Protein AF-A0A643BSF8-F1 (afdb_monomer)

pLDDT: mean 87.66, std 16.84, range [28.22, 98.38]

Sequence (199 aa):
LSSYLSGATPNDGLPQIRWHQTADFGYVPNLRMPNTFMAVAMDLCDRNSPFGSTHPRDKQTVAYRLHLGARAVAYGAKLTFQGPLPQKIELLGDMGLLNLTYSQPIQVQRHNKIFEISCCSDHQCKWLPAPMDTFSAQTLALNVKSCRDSLAAVRYAWTAWPCEYKQCPLYHPTSALPAPPFTAFITNQIPGYRSKVAK

Nearest PDB structures (foldseek):
  8f9o-assembly1_A  TM=9.677E-01  e=5.272E-31  Canis lupus familiaris
  8f9p-assembly1_A  TM=9.695E-01  e=1.208E-30  Canis lupus familiaris
  8f9q-assembly2_B  TM=9.663E-01  e=1.290E-29  Cavia porcellus
  8f9r-assembly2_B  TM=9.697E-01  e=2.491E-28  Oryctolagus cuniculus
  7kmm-assembly2_B  TM=8.256E-01  e=3.796E-09  Xanthomonas citri pv. citri str. 306

Structure (mmCIF, N/CA/C/O backbone):
data_AF-A0A643BSF8-F1
#
_entry.id   AF-A0A643BSF8-F1
#
loop_
_atom_site.group_PDB
_atom_site.id
_atom_site.type_symbol
_atom_site.label_atom_id
_atom_site.label_alt_id
_atom_site.label_comp_id
_atom_site.label_asym_id
_atom_site.label_entity_id
_atom_site.label_seq_id
_atom_site.pdbx_PDB_ins_code
_atom_site.Cartn_x
_atom_site.Cartn_y
_atom_site.Cartn_z
_atom_site.occupancy
_atom_site.B_iso_or_equiv
_atom_site.auth_seq_id
_atom_site.auth_comp_id
_atom_site.auth_asym_id
_atom_site.auth_atom_id
_atom_site.pdbx_PDB_model_num
ATOM 1 N N . LEU A 1 1 ? 1.371 7.280 -9.023 1.00 55.00 1 LEU A N 1
ATOM 2 C CA . LEU A 1 1 ? 1.608 8.736 -9.161 1.00 55.00 1 LEU A CA 1
ATOM 3 C C . LEU A 1 1 ? 1.774 9.355 -7.779 1.00 55.00 1 LEU A C 1
ATOM 5 O O . LEU A 1 1 ? 0.992 9.026 -6.889 1.00 55.00 1 LEU A O 1
ATOM 9 N N . SER A 1 2 ? 2.792 10.192 -7.602 1.00 55.94 2 SER A N 1
ATOM 10 C CA . SER A 1 2 ? 3.011 11.054 -6.435 1.00 55.94 2 SER A CA 1
ATOM 11 C C . SER A 1 2 ? 3.617 12.360 -6.945 1.00 55.94 2 SER A C 1
ATOM 13 O O . SER A 1 2 ? 4.410 12.321 -7.887 1.00 55.94 2 SER A O 1
ATOM 15 N N . SER A 1 3 ? 3.207 13.497 -6.394 1.00 57.34 3 SER A N 1
ATOM 16 C CA . SER A 1 3 ? 3.794 14.796 -6.723 1.00 57.34 3 SER A CA 1
ATOM 17 C C . SER A 1 3 ? 3.919 15.646 -5.472 1.00 57.34 3 SER A C 1
ATOM 19 O O . SER A 1 3 ? 3.126 15.526 -4.535 1.00 57.34 3 SER A O 1
ATOM 21 N N . TYR A 1 4 ? 4.946 16.490 -5.458 1.00 60.31 4 TYR A N 1
ATOM 22 C CA . TYR A 1 4 ? 5.135 17.472 -4.408 1.00 60.31 4 TYR A CA 1
ATOM 23 C C . TYR A 1 4 ? 4.949 18.866 -4.987 1.00 60.31 4 TYR A C 1
ATOM 25 O O . TYR A 1 4 ? 5.708 19.286 -5.861 1.00 60.31 4 TYR A O 1
ATOM 33 N N . LEU A 1 5 ? 3.954 19.584 -4.478 1.00 59.59 5 LEU A N 1
ATOM 34 C CA . LEU A 1 5 ? 3.752 20.999 -4.752 1.00 59.59 5 LEU A CA 1
ATOM 35 C C . LEU A 1 5 ? 3.962 21.750 -3.436 1.00 59.59 5 LEU A C 1
ATOM 37 O O . LEU A 1 5 ? 3.169 21.616 -2.504 1.00 59.59 5 LEU A O 1
ATOM 41 N N . SER A 1 6 ? 5.056 22.505 -3.338 1.00 51.66 6 SER A N 1
ATOM 42 C CA . SER A 1 6 ? 5.287 23.379 -2.186 1.00 51.66 6 SER A CA 1
ATOM 43 C C . SER A 1 6 ? 4.217 24.474 -2.153 1.00 51.66 6 SER A C 1
ATOM 45 O O . SER A 1 6 ? 3.987 25.131 -3.164 1.00 51.66 6 SER A O 1
ATOM 47 N N . GLY A 1 7 ? 3.541 24.647 -1.014 1.00 51.78 7 GLY A N 1
ATOM 48 C CA . GLY A 1 7 ? 2.518 25.684 -0.832 1.00 51.78 7 GLY A CA 1
ATOM 49 C C . GLY A 1 7 ? 1.144 25.389 -1.452 1.00 51.78 7 GLY A C 1
ATOM 50 O O . GLY A 1 7 ? 0.264 26.239 -1.363 1.00 51.78 7 GLY A O 1
ATOM 51 N N . ALA A 1 8 ? 0.923 24.210 -2.048 1.00 54.06 8 ALA A N 1
ATOM 52 C CA . ALA A 1 8 ? -0.408 23.820 -2.514 1.00 54.06 8 ALA A CA 1
ATOM 53 C C . ALA A 1 8 ? -1.302 23.381 -1.344 1.00 54.06 8 ALA A C 1
ATOM 55 O O . ALA A 1 8 ? -0.849 22.696 -0.422 1.00 54.06 8 ALA A O 1
ATOM 56 N N . THR A 1 9 ? -2.585 23.741 -1.398 1.00 52.88 9 THR A N 1
ATOM 57 C CA . THR A 1 9 ? -3.590 23.193 -0.484 1.00 52.88 9 THR A CA 1
ATOM 58 C C . THR A 1 9 ? -3.638 21.668 -0.636 1.00 52.88 9 THR A C 1
ATOM 60 O O . THR A 1 9 ? -3.560 21.165 -1.762 1.00 52.88 9 THR A O 1
ATOM 63 N N . PRO A 1 10 ? -3.750 20.901 0.465 1.00 56.19 10 PRO A N 1
ATOM 64 C CA . PRO A 1 10 ? -3.976 19.466 0.378 1.00 56.19 10 PRO A CA 1
ATOM 65 C C . PRO A 1 10 ? -5.272 19.230 -0.402 1.00 56.19 10 PRO A C 1
ATOM 67 O O . PRO A 1 10 ? -6.355 19.558 0.074 1.00 56.19 10 PRO A O 1
ATOM 70 N N . ASN A 1 11 ? -5.158 18.721 -1.625 1.00 64.75 11 ASN A N 1
ATOM 71 C CA . ASN A 1 11 ? -6.294 18.269 -2.411 1.00 64.75 11 ASN A CA 1
ATOM 72 C C . ASN A 1 11 ? -6.115 16.776 -2.686 1.00 64.75 11 ASN A C 1
ATOM 74 O O . ASN A 1 11 ? -5.036 16.325 -3.084 1.00 64.75 11 ASN A O 1
ATOM 78 N N . ASP A 1 12 ? -7.194 16.025 -2.509 1.00 71.62 12 ASP A N 1
ATOM 79 C CA . ASP A 1 12 ? -7.243 14.579 -2.685 1.00 71.62 12 ASP A CA 1
ATOM 80 C C . ASP A 1 12 ? -7.196 14.155 -4.172 1.00 71.62 12 ASP A C 1
ATOM 82 O O . ASP A 1 12 ? -7.286 12.970 -4.473 1.00 71.62 12 ASP A O 1
ATOM 86 N N . GLY A 1 13 ? -6.980 15.070 -5.125 1.00 83.50 13 GLY A N 1
ATOM 87 C CA . GLY A 1 13 ? -6.976 14.755 -6.561 1.00 83.50 13 GLY A CA 1
ATOM 88 C C . GLY A 1 13 ? -5.998 13.644 -6.978 1.00 83.50 13 GLY A C 1
ATOM 89 O O . GLY A 1 13 ? -6.381 12.690 -7.650 1.00 83.50 13 GLY A O 1
ATOM 90 N N . LEU A 1 14 ? -4.729 13.705 -6.559 1.00 85.44 14 LEU A N 1
ATOM 91 C CA . LEU A 1 14 ? -3.758 12.642 -6.869 1.00 85.44 14 LEU A CA 1
ATOM 92 C C . LEU A 1 14 ? -4.060 11.284 -6.216 1.00 85.44 14 LEU A C 1
ATOM 94 O O . LEU A 1 14 ? -3.974 10.269 -6.918 1.00 85.44 14 LEU A O 1
ATOM 98 N N . PRO A 1 15 ? -4.367 11.206 -4.908 1.00 90.50 15 PRO A N 1
ATOM 99 C CA . PRO A 1 15 ? -4.750 9.939 -4.296 1.00 90.50 15 PRO A CA 1
ATOM 100 C C . PRO A 1 15 ? -6.064 9.386 -4.875 1.00 90.50 15 PRO A C 1
ATOM 102 O O . PRO A 1 15 ? -6.140 8.177 -5.080 1.00 90.50 15 PRO A O 1
ATOM 105 N N . GLN A 1 16 ? -7.026 10.233 -5.267 1.00 91.38 16 GLN A N 1
ATOM 106 C CA . GLN A 1 16 ? -8.234 9.817 -5.998 1.00 91.38 16 GLN A CA 1
ATOM 107 C C . GLN A 1 16 ? -7.899 9.206 -7.363 1.00 91.38 16 GLN A C 1
ATOM 109 O O . GLN A 1 16 ? -8.342 8.101 -7.663 1.00 91.38 16 GLN A O 1
ATOM 114 N N . ILE A 1 17 ? -7.056 9.858 -8.175 1.00 91.69 17 ILE A N 1
ATOM 115 C CA . ILE A 1 17 ? -6.605 9.290 -9.461 1.00 91.69 17 ILE A CA 1
ATOM 116 C C . ILE A 1 17 ? -5.949 7.923 -9.238 1.00 91.69 17 ILE A C 1
ATOM 118 O O . ILE A 1 17 ? -6.234 6.965 -9.955 1.00 91.69 17 ILE A O 1
ATOM 122 N N . ARG A 1 18 ? -5.081 7.812 -8.226 1.00 91.44 18 ARG A N 1
ATOM 123 C CA . ARG A 1 18 ? -4.401 6.556 -7.882 1.00 91.44 18 ARG A CA 1
ATOM 124 C C . ARG A 1 18 ? -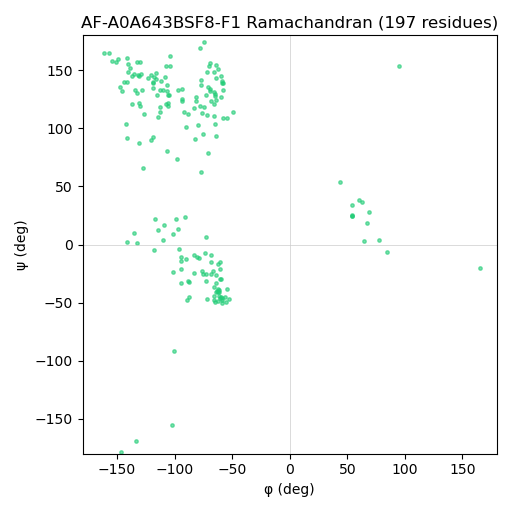5.391 5.458 -7.478 1.00 91.44 18 ARG A C 1
ATOM 126 O O . ARG A 1 18 ? -5.185 4.306 -7.842 1.00 91.44 18 ARG A O 1
ATOM 133 N N . TRP A 1 19 ? -6.442 5.811 -6.745 1.00 94.31 19 TRP A N 1
ATOM 134 C CA . TRP A 1 19 ? -7.511 4.893 -6.361 1.00 94.31 19 TRP A CA 1
ATOM 135 C C . TRP A 1 19 ? -8.286 4.388 -7.588 1.00 94.31 19 TRP A C 1
ATOM 137 O O . TRP A 1 19 ? -8.374 3.177 -7.813 1.00 94.31 19 TRP A O 1
ATOM 147 N N . HIS A 1 20 ? -8.715 5.303 -8.460 1.00 95.06 20 HIS A N 1
ATOM 148 C CA . HIS A 1 20 ? -9.467 4.982 -9.676 1.00 95.06 20 HIS A CA 1
ATOM 149 C C . HIS A 1 20 ? -8.674 4.137 -10.689 1.00 95.06 20 HIS A C 1
ATOM 151 O O . HIS A 1 20 ? -9.265 3.345 -11.422 1.00 95.06 20 HIS A O 1
ATOM 157 N N . GLN A 1 21 ? -7.335 4.204 -10.686 1.00 95.19 21 GLN A N 1
ATOM 158 C CA . GLN A 1 21 ? -6.471 3.317 -11.491 1.00 95.19 21 GLN A CA 1
ATOM 159 C C . GLN A 1 21 ? -6.631 1.823 -11.161 1.00 95.19 21 GLN A C 1
ATOM 161 O O . GLN A 1 21 ? -6.187 0.978 -11.934 1.00 95.19 21 GLN A O 1
ATOM 166 N N . THR A 1 22 ? -7.258 1.495 -10.030 1.00 96.00 22 THR A N 1
ATOM 167 C CA . THR A 1 22 ? -7.544 0.117 -9.601 1.00 96.00 22 THR A CA 1
ATOM 168 C C . THR A 1 22 ? -9.030 -0.236 -9.687 1.00 96.00 22 THR A C 1
ATOM 170 O O . THR A 1 22 ? -9.468 -1.197 -9.060 1.00 96.00 22 THR A O 1
ATOM 173 N N . ALA A 1 23 ? -9.817 0.547 -10.434 1.00 96.38 23 ALA A N 1
ATOM 174 C CA . ALA A 1 23 ? -11.275 0.433 -10.500 1.00 96.38 23 ALA A CA 1
ATOM 175 C C . ALA A 1 23 ? -11.955 0.487 -9.118 1.00 96.38 23 ALA A C 1
ATOM 177 O O . ALA A 1 23 ? -12.970 -0.176 -8.904 1.00 96.38 23 ALA A O 1
ATOM 178 N N . ASP A 1 24 ? -11.377 1.276 -8.205 1.00 94.88 24 ASP A N 1
ATOM 179 C CA . ASP A 1 24 ? -11.843 1.503 -6.833 1.00 94.88 24 ASP A CA 1
ATOM 180 C C . ASP A 1 24 ? -11.714 0.297 -5.886 1.00 94.88 24 ASP A C 1
ATOM 182 O O . ASP A 1 24 ? -12.467 0.176 -4.923 1.00 94.88 24 ASP A O 1
ATOM 186 N N . PHE A 1 25 ? -10.744 -0.593 -6.137 1.00 94.12 25 PHE A N 1
ATOM 187 C CA . PHE A 1 25 ? -10.436 -1.729 -5.249 1.00 94.12 25 PHE A CA 1
ATOM 188 C C . PHE A 1 25 ? -9.205 -1.504 -4.360 1.00 94.12 25 PHE A C 1
ATOM 190 O O . PHE A 1 25 ? -9.061 -2.160 -3.331 1.00 94.12 25 PHE A O 1
ATOM 197 N N . GLY A 1 26 ? -8.285 -0.624 -4.758 1.00 92.31 26 GLY A N 1
ATOM 198 C CA . GLY A 1 26 ? -6.992 -0.409 -4.094 1.00 92.31 26 GLY A CA 1
ATOM 199 C C . GLY A 1 26 ? -5.885 -1.371 -4.515 1.00 92.31 26 GLY A C 1
ATOM 200 O O . GLY A 1 26 ? -4.734 -1.200 -4.117 1.00 92.31 26 GLY A O 1
ATOM 201 N N . TYR A 1 27 ? -6.205 -2.379 -5.326 1.00 94.06 27 TYR A N 1
ATOM 202 C CA . TYR A 1 27 ? -5.257 -3.389 -5.785 1.00 94.06 27 TYR A CA 1
ATOM 203 C C . TYR A 1 27 ? -5.683 -4.001 -7.117 1.00 94.06 27 TYR A C 1
ATOM 205 O O . TYR A 1 27 ? -6.859 -3.985 -7.469 1.00 94.06 27 TYR A O 1
ATOM 213 N N . VAL A 1 28 ? -4.719 -4.568 -7.843 1.00 95.94 28 VAL A N 1
ATOM 214 C CA . VAL A 1 28 ? -4.938 -5.428 -9.016 1.00 95.94 28 VAL A CA 1
ATOM 215 C C . VAL A 1 28 ? -4.026 -6.661 -8.920 1.00 95.94 28 VAL A C 1
ATOM 217 O O . VAL A 1 28 ? -2.907 -6.526 -8.410 1.00 95.94 28 VAL A O 1
ATOM 220 N N . PRO A 1 29 ? -4.451 -7.842 -9.401 1.00 96.12 29 PRO A N 1
ATOM 221 C CA . PRO A 1 29 ? -5.724 -8.099 -10.079 1.00 96.12 29 PRO A CA 1
ATOM 222 C C . PRO A 1 29 ? -6.918 -8.013 -9.122 1.00 96.12 29 PRO A C 1
ATOM 224 O O . PRO A 1 29 ? -6.775 -8.205 -7.917 1.00 96.12 29 PRO A O 1
ATOM 227 N N . ASN A 1 30 ? -8.090 -7.697 -9.665 1.00 96.00 30 ASN A N 1
ATOM 228 C CA . ASN A 1 30 ? -9.353 -7.636 -8.927 1.00 96.00 30 ASN A CA 1
ATOM 229 C C . ASN A 1 30 ? -10.522 -8.066 -9.831 1.00 96.00 30 ASN A C 1
ATOM 231 O O . ASN A 1 30 ? -10.312 -8.405 -10.995 1.00 96.00 30 ASN A O 1
ATOM 235 N N . LEU A 1 31 ? -11.752 -8.042 -9.306 1.00 96.38 31 LEU A N 1
ATOM 236 C CA . LEU A 1 31 ? -12.949 -8.504 -10.023 1.00 96.38 31 LEU A CA 1
ATOM 237 C C . LEU A 1 31 ? -13.230 -7.739 -11.330 1.00 96.38 31 LEU A C 1
ATOM 239 O O . LEU A 1 31 ? -13.793 -8.313 -12.256 1.00 96.38 31 LEU A O 1
ATOM 243 N N . ARG A 1 32 ? -12.849 -6.458 -11.422 1.00 97.56 32 ARG A N 1
ATOM 244 C CA . ARG A 1 32 ? -13.056 -5.616 -12.617 1.00 97.56 32 ARG A CA 1
ATOM 245 C C . ARG A 1 32 ? -11.854 -5.593 -13.556 1.00 97.56 32 ARG A C 1
ATOM 247 O O . ARG A 1 32 ? -12.005 -5.260 -14.726 1.00 97.56 32 ARG A O 1
ATOM 254 N N . MET A 1 33 ? -10.674 -5.919 -13.043 1.00 97.12 33 MET A N 1
ATOM 255 C CA . MET A 1 33 ? -9.404 -5.900 -13.767 1.00 97.12 33 MET A CA 1
ATOM 256 C C . MET A 1 33 ? -8.703 -7.260 -13.614 1.00 97.12 33 MET A C 1
ATOM 258 O O . MET A 1 33 ? -7.654 -7.353 -12.959 1.00 97.12 33 MET A O 1
ATOM 262 N N . PRO A 1 34 ? -9.288 -8.342 -14.166 1.00 95.81 34 PRO A N 1
ATOM 263 C CA . PRO A 1 34 ? -8.659 -9.655 -14.136 1.00 95.81 34 PRO A CA 1
ATOM 264 C C . PRO A 1 34 ? -7.353 -9.634 -14.939 1.00 95.81 34 PRO A C 1
ATOM 266 O O . PRO A 1 34 ? -7.177 -8.820 -15.846 1.00 95.81 34 PRO A O 1
ATOM 269 N N . ASN A 1 35 ? -6.417 -10.524 -14.599 1.00 95.69 35 ASN A N 1
ATOM 270 C CA . ASN A 1 35 ? -5.127 -10.675 -15.291 1.00 95.69 35 ASN A CA 1
ATOM 271 C C . ASN A 1 35 ? -4.303 -9.376 -15.409 1.00 95.69 35 ASN A C 1
ATOM 273 O O . ASN A 1 35 ? -3.464 -9.237 -16.295 1.00 95.69 35 ASN A O 1
ATOM 277 N N . THR A 1 36 ? -4.531 -8.424 -14.503 1.00 97.38 36 THR A N 1
ATOM 278 C CA . THR A 1 36 ? -3.822 -7.144 -14.457 1.00 97.38 36 THR A CA 1
ATOM 279 C C . THR A 1 36 ? -2.869 -7.115 -13.269 1.00 97.38 36 THR A C 1
ATOM 281 O O . THR A 1 36 ? -3.182 -7.631 -12.199 1.00 97.38 36 THR A O 1
ATOM 284 N N . PHE A 1 37 ? -1.715 -6.477 -13.430 1.00 97.12 37 PHE A N 1
ATOM 285 C CA . PHE A 1 37 ? -0.778 -6.196 -12.346 1.00 97.12 37 PHE A CA 1
ATOM 286 C C . PHE A 1 37 ? -0.368 -4.722 -12.373 1.00 97.12 37 PHE A C 1
ATOM 288 O O . PHE A 1 37 ? -0.436 -4.061 -13.408 1.00 97.12 37 PHE A O 1
ATOM 295 N N . MET A 1 38 ? 0.077 -4.203 -11.229 1.00 96.75 38 MET A N 1
ATOM 296 C CA . MET A 1 38 ? 0.567 -2.832 -11.102 1.00 96.75 38 MET A CA 1
ATOM 297 C C . MET A 1 38 ? 1.777 -2.775 -10.176 1.00 96.75 38 MET A C 1
ATOM 299 O O . MET A 1 38 ? 1.918 -3.594 -9.270 1.00 96.75 38 MET A O 1
ATOM 303 N N . ALA A 1 39 ? 2.613 -1.755 -10.355 1.00 96.50 39 ALA A N 1
ATOM 304 C CA . ALA A 1 39 ? 3.629 -1.400 -9.378 1.00 96.50 39 ALA A CA 1
ATOM 305 C C . ALA A 1 39 ? 3.095 -0.320 -8.434 1.00 96.50 39 ALA A C 1
ATOM 307 O O . ALA A 1 39 ? 2.731 0.779 -8.860 1.00 96.50 39 ALA A O 1
ATOM 308 N N . VAL A 1 40 ? 3.123 -0.599 -7.132 1.00 95.81 40 VAL A N 1
ATOM 309 C CA . VAL A 1 40 ? 3.043 0.461 -6.124 1.00 95.81 40 VAL A CA 1
ATOM 310 C C . VAL A 1 40 ? 4.338 1.263 -6.211 1.00 95.81 40 VAL A C 1
ATOM 312 O O . VAL A 1 40 ? 5.418 0.687 -6.132 1.00 95.81 40 VAL A O 1
ATOM 315 N N . ALA A 1 41 ? 4.239 2.574 -6.428 1.00 94.31 41 ALA A N 1
ATOM 316 C CA . ALA A 1 41 ? 5.393 3.458 -6.655 1.00 94.31 41 ALA A CA 1
ATOM 317 C C . ALA A 1 41 ? 5.314 4.773 -5.859 1.00 94.31 41 ALA A C 1
ATOM 319 O O . ALA A 1 41 ? 6.063 5.710 -6.118 1.00 94.31 41 ALA A O 1
ATOM 320 N N . MET A 1 42 ? 4.365 4.872 -4.925 1.00 92.50 42 MET A N 1
ATOM 321 C CA . MET A 1 42 ? 4.133 6.080 -4.122 1.00 92.50 42 MET A CA 1
ATOM 322 C C . MET A 1 42 ? 5.200 6.320 -3.041 1.00 92.50 42 MET A C 1
ATOM 324 O O . MET A 1 42 ? 5.213 7.382 -2.437 1.00 92.50 42 MET A O 1
ATOM 328 N N . ASP A 1 43 ? 6.107 5.367 -2.843 1.00 94.12 43 ASP A N 1
ATOM 329 C CA . ASP A 1 43 ? 7.305 5.450 -2.005 1.00 94.12 43 ASP A CA 1
ATOM 330 C C . ASP A 1 43 ? 8.565 5.822 -2.803 1.00 94.12 43 ASP A C 1
ATOM 332 O O . ASP A 1 43 ? 9.627 5.963 -2.218 1.00 94.12 43 ASP A O 1
ATOM 336 N N . LEU A 1 44 ? 8.498 5.959 -4.131 1.00 93.19 44 LEU A N 1
ATOM 337 C CA . LEU A 1 44 ? 9.662 6.269 -4.981 1.00 93.19 44 LEU A CA 1
ATOM 338 C C . LEU A 1 44 ? 9.746 7.757 -5.339 1.00 93.19 44 LEU A C 1
ATOM 340 O O . LEU A 1 44 ? 10.329 8.138 -6.354 1.00 93.19 44 LEU A O 1
ATOM 344 N N . CYS A 1 45 ? 9.110 8.591 -4.526 1.00 84.25 45 CYS A N 1
ATOM 345 C CA . CYS A 1 45 ? 9.039 10.027 -4.722 1.00 84.25 45 CYS A CA 1
ATOM 346 C C . CYS A 1 45 ? 10.417 10.672 -4.579 1.00 84.25 45 CYS A C 1
ATOM 348 O O . CYS A 1 45 ? 11.244 10.210 -3.798 1.00 84.25 45 CYS A O 1
ATOM 350 N N . ASP A 1 46 ? 10.652 11.760 -5.308 1.00 85.56 46 ASP A N 1
ATOM 351 C CA . ASP A 1 46 ? 11.922 12.473 -5.245 1.00 85.56 46 ASP A CA 1
ATOM 352 C C . ASP A 1 46 ? 11.724 13.980 -5.333 1.00 85.56 46 ASP A C 1
ATOM 354 O O . ASP A 1 46 ? 11.448 14.544 -6.395 1.00 85.56 46 ASP A O 1
ATOM 358 N N . ARG A 1 47 ? 11.836 14.634 -4.178 1.00 83.00 47 ARG A N 1
ATOM 359 C CA . ARG A 1 47 ? 11.633 16.077 -4.063 1.00 83.00 47 ARG A CA 1
ATOM 360 C C . ARG A 1 47 ? 12.776 16.877 -4.671 1.00 83.00 47 ARG A C 1
ATOM 362 O O . ARG A 1 47 ? 12.565 18.006 -5.097 1.00 83.00 47 ARG A O 1
ATOM 369 N N . ASN A 1 48 ? 13.956 16.272 -4.733 1.00 83.62 48 ASN A N 1
ATOM 370 C CA . ASN A 1 48 ? 15.186 16.905 -5.182 1.00 83.62 48 ASN A CA 1
ATOM 371 C C . ASN A 1 48 ? 15.470 16.595 -6.659 1.00 83.62 48 ASN A C 1
ATOM 373 O O . ASN A 1 48 ? 16.587 16.801 -7.134 1.00 83.62 48 ASN A O 1
ATOM 377 N N . SER A 1 49 ? 14.480 16.067 -7.387 1.00 84.38 49 SER A N 1
ATOM 378 C CA . SER A 1 49 ? 14.603 15.823 -8.818 1.00 84.38 49 SER A CA 1
ATOM 379 C C . SER A 1 49 ? 14.786 17.156 -9.555 1.00 84.38 49 SER A C 1
ATOM 381 O O . SER A 1 49 ? 13.911 18.023 -9.461 1.00 84.38 49 SER A O 1
ATOM 383 N N . PRO A 1 50 ? 15.860 17.325 -10.350 1.00 85.44 50 PRO A N 1
ATOM 384 C CA . PRO A 1 50 ? 16.062 18.539 -11.145 1.00 85.44 50 PRO A CA 1
ATOM 385 C C . PRO A 1 50 ? 15.039 18.673 -12.285 1.00 85.44 50 PRO A C 1
ATOM 387 O O . PRO A 1 50 ? 14.956 19.717 -12.920 1.00 85.44 50 PRO A O 1
ATOM 390 N N . PHE A 1 51 ? 14.247 17.626 -12.538 1.00 81.19 51 PHE A N 1
ATOM 391 C CA . PHE A 1 51 ? 13.223 17.578 -13.583 1.00 81.19 51 PHE A CA 1
ATOM 392 C C . PHE A 1 51 ? 11.805 17.796 -13.042 1.00 81.19 51 PHE A C 1
ATOM 394 O O . PHE A 1 51 ? 10.837 17.595 -13.766 1.00 81.19 51 PHE A O 1
ATOM 401 N N . GLY A 1 52 ? 11.667 18.183 -11.772 1.00 74.19 52 GLY A N 1
ATOM 402 C CA . GLY A 1 52 ? 10.380 18.355 -11.105 1.00 74.19 52 GLY A CA 1
ATOM 403 C C . GLY A 1 52 ? 9.936 17.121 -10.316 1.00 74.19 52 GLY A C 1
ATOM 404 O O . GLY A 1 52 ? 10.296 15.977 -10.606 1.00 74.19 52 GLY A O 1
ATOM 405 N N . SER A 1 53 ? 9.119 17.366 -9.293 1.00 70.25 53 SER A N 1
ATOM 406 C CA . SER A 1 53 ? 8.736 16.379 -8.273 1.00 70.25 53 SER A CA 1
ATOM 407 C C . SER A 1 53 ? 7.841 15.240 -8.778 1.00 70.25 53 SER A C 1
ATOM 409 O O . SER A 1 53 ? 7.695 14.224 -8.101 1.00 70.25 53 SER A O 1
ATOM 411 N N . THR A 1 54 ? 7.239 15.387 -9.960 1.00 67.62 54 THR A N 1
ATOM 412 C CA . THR A 1 54 ? 6.428 14.362 -10.639 1.00 67.62 54 THR A CA 1
ATOM 413 C C . THR A 1 54 ? 7.259 13.314 -11.377 1.00 67.62 54 THR A C 1
ATOM 415 O O . THR A 1 54 ? 6.698 12.313 -11.825 1.00 67.62 54 THR A O 1
ATOM 418 N N . HIS A 1 55 ? 8.572 13.525 -11.526 1.00 71.31 55 HIS A N 1
ATOM 419 C CA . HIS A 1 55 ? 9.473 12.665 -12.294 1.00 71.31 55 HIS A CA 1
ATOM 420 C C . HIS A 1 55 ? 10.375 11.846 -11.357 1.00 71.31 55 HIS A C 1
ATOM 422 O O . HIS A 1 55 ? 11.536 12.220 -11.157 1.00 71.31 55 HIS A O 1
ATOM 428 N N . PRO A 1 56 ? 9.884 10.729 -10.779 1.00 75.31 56 PRO A N 1
ATOM 429 C CA . PRO A 1 56 ? 10.715 9.868 -9.949 1.00 75.31 56 PRO A CA 1
ATOM 430 C C . PRO A 1 56 ? 11.896 9.340 -10.771 1.00 75.31 56 PRO A C 1
ATOM 432 O O . PRO A 1 56 ? 11.720 8.783 -11.860 1.00 75.31 56 PRO A O 1
ATOM 435 N N . ARG A 1 57 ? 13.113 9.532 -10.249 1.00 87.19 57 ARG A N 1
ATOM 436 C CA . ARG A 1 57 ? 14.350 9.086 -10.908 1.00 87.19 57 ARG A CA 1
ATOM 437 C C . ARG A 1 57 ? 14.525 7.569 -10.853 1.00 87.19 57 ARG A C 1
ATOM 439 O O . ARG A 1 57 ? 15.057 6.993 -11.798 1.00 87.19 57 ARG A O 1
ATOM 446 N N . ASP A 1 58 ? 14.032 6.914 -9.800 1.00 92.88 58 ASP A N 1
ATOM 447 C CA . ASP A 1 58 ? 14.128 5.458 -9.607 1.00 92.88 58 ASP A CA 1
ATOM 448 C C . ASP A 1 58 ? 13.108 4.687 -10.469 1.00 92.88 58 ASP A C 1
ATOM 450 O O . ASP A 1 58 ? 12.205 3.995 -9.991 1.00 92.88 58 ASP A O 1
ATOM 454 N N . LYS A 1 59 ? 13.253 4.820 -11.790 1.00 92.44 59 LYS A N 1
ATOM 455 C CA . LYS A 1 59 ? 12.461 4.074 -12.776 1.00 92.44 59 LYS A CA 1
ATOM 456 C C . LYS A 1 59 ? 12.797 2.583 -12.764 1.00 92.44 59 LYS A C 1
ATOM 458 O O . LYS A 1 59 ? 11.951 1.770 -13.126 1.00 92.44 59 LYS A O 1
ATOM 463 N N . GLN A 1 60 ? 14.003 2.220 -12.328 1.00 96.44 60 GLN A N 1
ATOM 464 C CA . GLN A 1 60 ? 14.440 0.831 -12.246 1.00 96.44 60 GLN A CA 1
ATOM 465 C C . GLN A 1 60 ? 13.621 0.053 -11.213 1.00 96.44 60 GLN A C 1
ATOM 467 O O . GLN A 1 60 ? 13.141 -1.036 -11.524 1.00 96.44 60 GLN A O 1
ATOM 472 N N . THR A 1 61 ? 13.375 0.619 -10.026 1.00 96.75 61 THR A N 1
ATOM 473 C CA . THR A 1 61 ? 12.523 -0.035 -9.021 1.00 96.75 61 THR A CA 1
ATOM 474 C C . THR A 1 61 ? 11.073 -0.142 -9.499 1.00 96.75 61 THR A C 1
ATOM 476 O O . THR A 1 61 ? 10.437 -1.173 -9.276 1.00 96.75 61 THR A O 1
ATOM 479 N N . VAL A 1 62 ? 10.548 0.861 -10.220 1.00 96.31 62 VAL A N 1
ATOM 480 C CA . VAL A 1 62 ? 9.217 0.762 -10.856 1.00 96.31 62 VAL A CA 1
ATOM 481 C C . VAL A 1 62 ? 9.172 -0.413 -11.839 1.00 96.31 62 VAL A C 1
ATOM 483 O O . VAL A 1 62 ? 8.279 -1.257 -11.748 1.00 96.31 62 VAL A O 1
ATOM 486 N N . ALA A 1 63 ? 10.150 -0.498 -12.745 1.00 97.50 63 ALA A N 1
ATOM 487 C CA . ALA A 1 63 ? 10.241 -1.565 -13.738 1.00 97.50 63 ALA A CA 1
ATOM 488 C C . ALA A 1 63 ? 10.400 -2.948 -13.090 1.00 97.50 63 ALA A C 1
ATOM 490 O O . ALA A 1 63 ? 9.744 -3.899 -13.507 1.00 97.50 63 ALA A O 1
ATOM 491 N N . TYR A 1 64 ? 11.203 -3.057 -12.030 1.00 98.06 64 TYR A N 1
ATOM 492 C CA . TYR A 1 64 ? 11.368 -4.296 -11.272 1.00 98.06 64 TYR A CA 1
ATOM 493 C C . TYR A 1 64 ? 10.045 -4.773 -10.656 1.00 98.06 64 TYR A C 1
ATOM 495 O O . TYR A 1 64 ? 9.673 -5.934 -10.812 1.00 98.06 64 TYR A O 1
ATOM 503 N N . ARG A 1 65 ? 9.282 -3.875 -10.022 1.00 98.25 65 ARG A N 1
ATOM 504 C CA . ARG A 1 65 ? 7.970 -4.211 -9.439 1.00 98.25 65 ARG A CA 1
ATOM 505 C C . ARG A 1 65 ? 6.964 -4.654 -10.508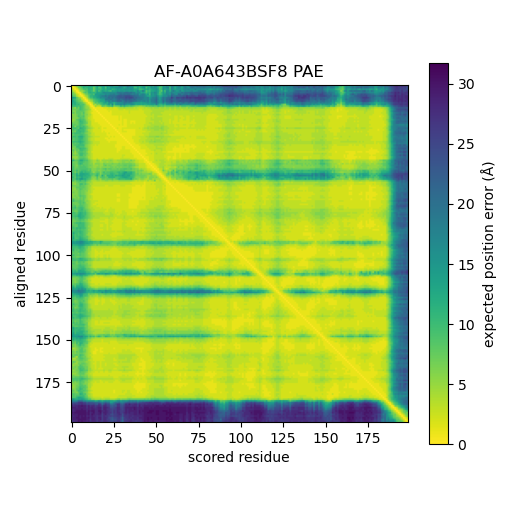 1.00 98.25 65 ARG A C 1
ATOM 507 O O . ARG A 1 65 ? 6.250 -5.632 -10.301 1.00 98.25 65 ARG A O 1
ATOM 514 N N . LEU A 1 66 ? 6.952 -3.997 -11.671 1.00 98.00 66 LEU A N 1
ATOM 515 C CA . LEU A 1 66 ? 6.144 -4.430 -12.820 1.00 98.00 66 LEU A CA 1
ATOM 516 C C . LEU A 1 66 ? 6.586 -5.800 -13.344 1.00 98.00 66 LEU A C 1
ATOM 518 O O . LEU A 1 66 ? 5.745 -6.640 -13.647 1.00 98.00 66 LEU A O 1
ATOM 522 N N . HIS A 1 67 ? 7.892 -6.052 -13.410 1.00 98.19 67 HIS A N 1
ATOM 523 C CA . HIS A 1 67 ? 8.440 -7.335 -13.836 1.00 98.19 67 HIS A CA 1
ATOM 524 C C . HIS A 1 67 ? 8.013 -8.486 -12.911 1.00 98.19 67 HIS A C 1
ATOM 526 O O . HIS A 1 67 ? 7.649 -9.556 -13.403 1.00 98.19 67 HIS A O 1
ATOM 532 N N . LEU A 1 68 ? 7.987 -8.274 -11.588 1.00 98.31 68 LEU A N 1
ATOM 533 C CA . LEU A 1 68 ? 7.444 -9.259 -10.643 1.00 98.31 68 LEU A CA 1
ATOM 534 C C . LEU A 1 68 ? 5.973 -9.572 -10.949 1.00 98.31 68 LEU A C 1
ATOM 536 O O . LEU A 1 68 ? 5.598 -10.742 -11.016 1.00 98.31 68 LEU A O 1
ATOM 540 N N . GLY A 1 69 ? 5.163 -8.537 -11.191 1.00 97.94 69 GLY A N 1
ATOM 541 C CA . GLY A 1 69 ? 3.759 -8.693 -11.570 1.00 97.94 69 GLY A CA 1
ATOM 542 C C . GLY A 1 69 ? 3.580 -9.458 -12.879 1.00 97.94 69 GLY A C 1
ATOM 543 O O . GLY A 1 69 ? 2.787 -10.393 -12.931 1.00 97.94 69 GLY A O 1
ATOM 544 N N . ALA A 1 70 ? 4.376 -9.143 -13.902 1.00 98.25 70 ALA A N 1
ATOM 545 C CA . ALA A 1 70 ? 4.357 -9.859 -15.174 1.00 98.25 70 ALA A CA 1
ATOM 546 C C . ALA A 1 70 ? 4.673 -11.347 -14.981 1.00 98.25 70 ALA A C 1
ATOM 548 O O . ALA A 1 70 ? 3.937 -12.204 -15.464 1.00 98.25 70 ALA A O 1
ATOM 549 N N . ARG A 1 71 ? 5.728 -11.672 -14.223 1.00 98.38 71 ARG A N 1
ATOM 550 C CA . ARG A 1 71 ? 6.095 -13.064 -13.927 1.00 98.38 71 ARG A CA 1
ATOM 551 C C . ARG A 1 71 ? 4.979 -13.817 -13.210 1.00 98.38 71 ARG A C 1
ATOM 553 O O . ARG A 1 71 ? 4.695 -14.953 -13.577 1.00 98.38 71 ARG A O 1
ATOM 560 N N . ALA A 1 72 ? 4.362 -13.203 -12.206 1.00 97.94 72 ALA A N 1
ATOM 561 C CA . ALA A 1 72 ? 3.322 -13.853 -11.422 1.00 97.94 72 ALA A CA 1
ATOM 562 C C . ALA A 1 72 ? 2.007 -14.013 -12.201 1.00 97.94 72 ALA A C 1
ATOM 564 O O . ALA A 1 72 ? 1.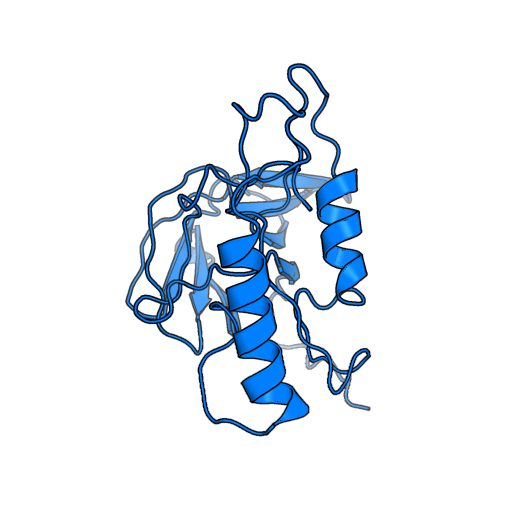431 -15.097 -12.215 1.00 97.94 72 ALA A O 1
ATOM 565 N N . VAL A 1 73 ? 1.550 -12.951 -12.871 1.00 96.81 73 VAL A N 1
ATOM 566 C CA . VAL A 1 73 ? 0.228 -12.904 -13.511 1.00 96.81 73 VAL A CA 1
ATOM 567 C C . VAL A 1 73 ? 0.247 -13.461 -14.932 1.00 96.81 73 VAL A C 1
ATOM 569 O O . VAL A 1 73 ? -0.624 -14.249 -15.279 1.00 96.81 73 VAL A O 1
ATOM 572 N N . ALA A 1 74 ? 1.229 -13.087 -15.757 1.00 96.38 74 ALA A N 1
ATOM 573 C CA . ALA A 1 74 ? 1.273 -13.502 -17.162 1.00 96.38 74 ALA A CA 1
ATOM 574 C C . ALA A 1 74 ? 1.987 -14.848 -17.366 1.00 96.38 74 ALA A C 1
ATOM 576 O O . ALA A 1 74 ? 1.618 -15.604 -18.258 1.00 96.38 74 ALA A O 1
ATOM 577 N N . TYR A 1 75 ? 2.992 -15.157 -16.539 1.00 96.94 75 TYR A N 1
ATOM 578 C CA . TYR A 1 75 ? 3.808 -16.373 -16.673 1.00 96.94 75 TYR A CA 1
ATOM 579 C C . TYR A 1 75 ? 3.566 -17.416 -15.568 1.00 96.94 75 TYR A C 1
ATOM 581 O O . TYR A 1 75 ? 4.247 -18.439 -15.535 1.00 96.94 75 TYR A O 1
ATOM 589 N N . GLY A 1 76 ? 2.620 -17.181 -14.651 1.00 96.81 76 GLY A N 1
ATOM 590 C CA . GLY A 1 76 ? 2.224 -18.153 -13.621 1.00 96.81 76 GLY A CA 1
ATOM 591 C C . GLY A 1 76 ? 3.295 -18.462 -12.566 1.00 96.81 76 GLY A C 1
ATOM 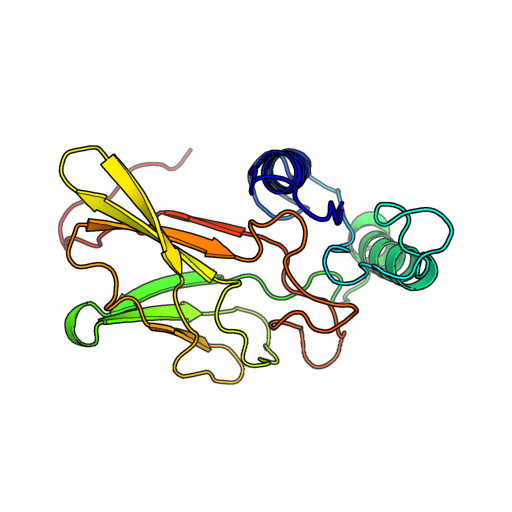592 O O . GLY A 1 76 ? 3.219 -19.490 -11.889 1.00 96.81 76 GLY A O 1
ATOM 593 N N . ALA A 1 77 ? 4.310 -17.607 -12.413 1.00 97.88 77 ALA A N 1
ATOM 594 C CA . ALA A 1 77 ? 5.364 -17.814 -11.426 1.00 97.88 77 ALA A CA 1
ATOM 595 C C . ALA A 1 77 ? 4.832 -17.644 -9.992 1.00 97.88 77 ALA A C 1
ATOM 597 O O . ALA A 1 77 ? 4.182 -16.654 -9.661 1.00 97.88 77 ALA A O 1
ATOM 598 N N . LYS A 1 78 ? 5.180 -18.575 -9.098 1.00 96.19 78 LYS A N 1
ATOM 599 C CA . LYS A 1 78 ? 4.836 -18.490 -7.671 1.00 96.19 78 LYS A CA 1
ATOM 600 C C . LYS A 1 78 ? 5.837 -17.594 -6.938 1.00 96.19 78 LYS A C 1
ATOM 602 O O . LYS A 1 78 ? 6.875 -18.068 -6.485 1.00 96.19 78 LYS A O 1
ATOM 607 N N . LEU A 1 79 ? 5.546 -16.297 -6.859 1.00 95.69 79 LEU A N 1
ATOM 608 C CA . LEU A 1 79 ? 6.365 -15.313 -6.145 1.00 95.69 79 LEU A CA 1
ATOM 609 C C . LEU A 1 79 ? 5.517 -14.174 -5.569 1.00 95.69 79 LEU A C 1
ATOM 611 O O . LEU A 1 79 ? 4.414 -13.904 -6.043 1.00 95.69 79 LEU A O 1
ATOM 615 N N . THR A 1 80 ? 6.056 -13.470 -4.576 1.00 96.06 80 THR A N 1
ATOM 616 C CA . THR A 1 80 ? 5.435 -12.261 -4.022 1.00 96.06 80 THR A CA 1
ATOM 617 C C . THR A 1 80 ? 5.650 -11.079 -4.968 1.00 96.06 80 THR A C 1
ATOM 619 O O . THR A 1 80 ? 6.778 -10.617 -5.134 1.00 96.06 80 THR A O 1
ATOM 622 N N . PHE A 1 81 ? 4.572 -10.573 -5.572 1.00 96.50 81 PHE A N 1
ATOM 623 C CA . PHE A 1 81 ? 4.600 -9.391 -6.451 1.00 96.50 81 PHE A CA 1
ATOM 624 C C . PHE A 1 81 ? 3.759 -8.213 -5.937 1.00 96.50 81 PHE A C 1
ATOM 626 O O . PHE A 1 81 ? 3.791 -7.134 -6.525 1.00 96.50 81 PHE A O 1
ATOM 633 N N . GLN A 1 82 ? 3.030 -8.402 -4.836 1.00 95.50 82 GLN A N 1
ATOM 634 C CA . GLN A 1 82 ? 2.224 -7.372 -4.185 1.00 95.50 82 GLN A CA 1
ATOM 635 C C . GLN A 1 82 ? 2.772 -7.090 -2.788 1.00 95.50 82 GLN A C 1
ATOM 637 O O . GLN A 1 82 ? 3.296 -7.986 -2.129 1.00 95.50 82 GLN A O 1
ATOM 642 N N . GLY A 1 83 ? 2.654 -5.839 -2.345 1.00 96.44 83 GLY A N 1
ATOM 643 C CA . GLY A 1 83 ? 2.880 -5.496 -0.945 1.00 96.44 83 GLY A CA 1
ATOM 644 C C . GLY A 1 83 ? 1.722 -5.942 -0.046 1.00 96.44 83 GLY A C 1
ATOM 645 O O . GLY A 1 83 ? 0.691 -6.414 -0.539 1.00 96.44 83 GLY A O 1
ATOM 646 N N . PRO A 1 84 ? 1.873 -5.784 1.277 1.00 96.81 84 PRO A N 1
ATOM 647 C CA . PRO A 1 84 ? 0.871 -6.223 2.233 1.00 96.81 84 PRO A CA 1
ATOM 648 C C . PRO A 1 84 ? -0.378 -5.334 2.178 1.00 96.81 84 PRO A C 1
ATOM 650 O O . PRO A 1 84 ? -0.289 -4.108 2.171 1.00 96.81 84 PRO A O 1
ATOM 653 N N . LEU A 1 85 ? -1.547 -5.971 2.185 1.00 95.19 85 LEU A N 1
ATOM 654 C CA . LEU A 1 85 ? -2.865 -5.344 2.294 1.00 95.19 85 LEU A CA 1
ATOM 655 C C . LEU A 1 85 ? -3.602 -5.923 3.505 1.00 95.19 85 LEU A C 1
ATOM 657 O O . LEU A 1 85 ? -3.465 -7.125 3.766 1.00 95.19 85 LEU A O 1
ATOM 661 N N . PRO A 1 86 ? -4.378 -5.112 4.243 1.00 96.12 86 PRO A N 1
ATOM 662 C CA . PRO A 1 86 ? -5.168 -5.627 5.348 1.00 96.12 86 PRO A CA 1
ATOM 663 C C . PRO A 1 86 ? -6.256 -6.565 4.814 1.00 96.12 86 PRO A C 1
ATOM 665 O O . PRO A 1 86 ? -6.995 -6.231 3.891 1.00 96.12 86 PRO A O 1
ATOM 668 N N . GLN A 1 87 ? -6.358 -7.744 5.418 1.00 94.88 87 GLN A N 1
ATOM 669 C CA . GLN A 1 87 ? -7.413 -8.721 5.161 1.00 94.88 87 GLN A CA 1
ATOM 670 C C . GLN A 1 87 ? -8.629 -8.484 6.063 1.00 94.88 87 GLN A C 1
ATOM 672 O O . GLN A 1 87 ? -9.758 -8.777 5.675 1.00 94.88 87 GLN A O 1
ATOM 677 N N . LYS A 1 88 ? -8.399 -7.968 7.275 1.00 95.69 88 LYS A N 1
ATOM 678 C CA . LYS A 1 88 ? -9.441 -7.729 8.275 1.00 95.69 88 LYS A CA 1
ATOM 679 C C . LYS A 1 88 ? -9.171 -6.426 9.011 1.00 95.69 88 LYS A C 1
ATOM 681 O O . LYS A 1 88 ? -8.022 -6.132 9.338 1.00 95.69 88 LYS A O 1
ATOM 686 N N . ILE A 1 89 ? -10.231 -5.668 9.270 1.00 96.62 89 ILE A N 1
ATOM 687 C CA . ILE A 1 89 ? -10.188 -4.403 10.003 1.00 96.62 89 ILE A CA 1
ATOM 688 C C . ILE A 1 89 ? -11.277 -4.459 11.070 1.00 96.62 89 ILE A C 1
ATOM 690 O O . ILE A 1 89 ? -12.444 -4.665 10.744 1.00 96.62 89 ILE A O 1
ATOM 694 N N . GLU A 1 90 ? -10.891 -4.311 12.334 1.00 95.12 90 GLU A N 1
ATOM 695 C CA . GLU A 1 90 ? -11.788 -4.482 13.479 1.00 95.12 90 GLU A CA 1
ATOM 696 C C . GLU A 1 90 ? -11.653 -3.334 14.466 1.00 95.12 90 GLU A C 1
ATOM 698 O O . GLU A 1 90 ? -10.549 -2.984 14.885 1.00 95.12 90 GLU A O 1
ATOM 703 N N . LEU A 1 91 ? -12.792 -2.769 14.862 1.00 95.00 91 LEU A N 1
ATOM 704 C CA . LEU A 1 91 ? -12.851 -1.752 15.900 1.00 95.00 91 LEU A CA 1
ATOM 705 C C . LEU A 1 91 ? -12.855 -2.417 17.278 1.00 95.00 91 LEU A C 1
ATOM 707 O O . LEU A 1 91 ? -13.788 -3.132 17.633 1.00 95.00 91 LEU A O 1
ATOM 711 N N . LEU A 1 92 ? -11.821 -2.138 18.065 1.00 92.69 92 LEU A N 1
ATOM 712 C CA . LEU A 1 92 ? -11.701 -2.526 19.466 1.00 92.69 92 LEU A CA 1
ATOM 713 C C . LEU A 1 92 ? -12.108 -1.322 20.326 1.00 92.69 92 LEU A C 1
ATOM 715 O O . LEU A 1 92 ? -11.260 -0.614 20.878 1.00 92.69 92 LEU A O 1
ATOM 719 N N . GLY A 1 93 ? -13.421 -1.059 20.359 1.00 82.94 93 GLY A N 1
ATOM 720 C CA . GLY A 1 93 ? -14.023 0.163 20.909 1.00 82.94 93 GLY A CA 1
ATOM 721 C C . GLY A 1 93 ? -13.587 0.479 22.340 1.00 82.94 93 GLY A C 1
ATOM 722 O O . GLY A 1 93 ? -13.135 1.591 22.599 1.00 82.94 93 GLY A O 1
ATOM 723 N N . ASP A 1 94 ? -13.603 -0.519 23.226 1.00 85.88 94 ASP A N 1
ATOM 724 C CA . ASP A 1 94 ? -13.233 -0.360 24.642 1.00 85.88 94 ASP A CA 1
ATOM 725 C C . ASP A 1 94 ? -11.785 0.116 24.836 1.00 85.88 94 ASP A C 1
ATOM 727 O O . ASP A 1 94 ? -11.464 0.817 25.795 1.00 85.88 94 ASP A O 1
ATOM 731 N N . MET A 1 95 ? -10.895 -0.231 23.903 1.00 90.25 95 MET A N 1
ATOM 732 C CA . MET A 1 95 ? -9.484 0.160 23.943 1.00 90.25 95 MET A CA 1
ATOM 733 C C . MET A 1 95 ? -9.200 1.442 23.145 1.00 90.25 95 MET A C 1
ATOM 735 O O . MET A 1 95 ? -8.108 2.012 23.252 1.00 90.25 95 MET A O 1
ATOM 739 N N . GLY A 1 96 ? -10.164 1.919 22.350 1.00 94.25 96 GLY A N 1
ATOM 740 C CA . GLY A 1 96 ? -9.969 3.018 21.404 1.00 94.25 96 GLY A CA 1
ATOM 741 C C . GLY A 1 96 ? -8.946 2.680 20.317 1.00 94.25 96 GLY A C 1
ATOM 742 O O . GLY A 1 96 ? -8.156 3.546 19.926 1.00 94.25 96 GLY A O 1
ATOM 743 N N . LEU A 1 97 ? -8.929 1.420 19.868 1.00 96.31 97 LEU A N 1
ATOM 744 C CA . LEU A 1 97 ? -8.000 0.907 18.862 1.00 96.31 97 LEU A CA 1
ATOM 745 C C . LEU A 1 97 ? -8.745 0.371 17.637 1.00 96.31 97 LEU A C 1
ATOM 747 O O . LEU A 1 97 ? -9.811 -0.225 17.755 1.00 96.31 97 LEU A O 1
ATOM 751 N N . LEU A 1 98 ? -8.146 0.527 16.461 1.00 97.25 98 LEU A N 1
ATOM 752 C CA . LEU A 1 98 ? -8.565 -0.132 15.228 1.00 97.25 98 LEU A CA 1
ATOM 753 C C . LEU A 1 98 ? -7.483 -1.131 14.818 1.00 97.25 98 LEU A C 1
ATOM 755 O O . LEU A 1 98 ? -6.365 -0.730 14.499 1.00 97.25 98 LEU A O 1
ATOM 759 N N . ASN A 1 99 ? -7.797 -2.422 14.851 1.00 97.81 99 ASN A N 1
ATOM 760 C CA . ASN A 1 99 ? -6.852 -3.490 14.548 1.00 97.81 99 ASN A CA 1
ATOM 761 C C . ASN A 1 99 ? -6.934 -3.898 13.074 1.00 97.81 99 ASN A C 1
ATOM 763 O O . ASN A 1 99 ? -7.999 -4.266 12.579 1.00 97.81 99 ASN A O 1
ATOM 767 N N . LEU A 1 100 ? -5.798 -3.854 12.385 1.00 97.94 100 LEU A N 1
ATOM 768 C CA . LEU A 1 100 ? -5.629 -4.280 11.001 1.00 97.94 100 LEU A CA 1
ATOM 769 C C . LEU A 1 100 ? -4.845 -5.592 10.997 1.00 97.94 100 LEU A C 1
ATOM 771 O O . LEU A 1 100 ? -3.710 -5.638 11.469 1.00 97.94 100 LEU A O 1
ATOM 775 N N . THR A 1 101 ? -5.434 -6.645 10.436 1.00 98.12 101 THR A N 1
ATOM 776 C CA . THR A 1 101 ? -4.795 -7.959 10.277 1.00 98.12 101 THR A CA 1
ATOM 777 C C . THR A 1 101 ? -4.426 -8.183 8.818 1.00 98.12 101 THR A C 1
ATOM 779 O O . THR A 1 101 ? -5.258 -7.978 7.933 1.00 98.12 101 THR A O 1
ATOM 782 N N . TYR A 1 102 ? -3.197 -8.621 8.567 1.00 97.56 102 TYR A N 1
ATOM 783 C CA . TYR A 1 102 ? -2.628 -8.837 7.239 1.00 97.56 102 TYR A CA 1
ATOM 784 C C . TYR A 1 102 ? -2.416 -10.329 6.987 1.00 97.56 102 TYR A C 1
ATOM 786 O O . TYR A 1 102 ? -1.967 -11.062 7.864 1.00 97.56 102 TYR A O 1
ATOM 794 N N . SER A 1 103 ? -2.696 -10.779 5.763 1.00 93.81 103 SER A N 1
ATOM 795 C CA . SER A 1 103 ? -2.404 -12.157 5.341 1.00 93.81 103 SER A CA 1
ATOM 796 C C . SER A 1 103 ? -0.916 -12.386 5.054 1.00 93.81 103 SER A C 1
ATOM 798 O O . SER A 1 103 ? -0.431 -13.515 5.099 1.00 93.81 103 SER A O 1
ATOM 800 N N . GLN A 1 104 ? -0.183 -11.310 4.765 1.00 94.88 104 GLN A N 1
ATOM 801 C CA . GLN A 1 104 ? 1.254 -11.302 4.509 1.00 94.88 104 GLN A CA 1
ATOM 802 C C . GLN A 1 104 ? 2.010 -10.748 5.722 1.00 94.88 104 GLN A C 1
ATOM 804 O O . GLN A 1 104 ? 1.448 -9.937 6.463 1.00 94.88 104 GLN A O 1
ATOM 809 N N . PRO A 1 105 ? 3.284 -11.132 5.919 1.00 97.38 105 PRO A N 1
ATOM 810 C CA . PRO A 1 105 ? 4.102 -10.510 6.943 1.00 97.38 105 PRO A CA 1
ATOM 811 C C . PRO A 1 105 ? 4.323 -9.023 6.634 1.00 97.38 105 PRO A C 1
ATOM 813 O O . PRO A 1 105 ? 4.501 -8.633 5.476 1.00 97.38 105 PRO A O 1
ATOM 816 N N . ILE A 1 106 ? 4.345 -8.203 7.680 1.00 98.12 106 ILE A N 1
ATOM 817 C CA . ILE A 1 106 ? 4.559 -6.759 7.603 1.00 98.12 106 ILE A CA 1
ATOM 818 C C . ILE A 1 106 ? 5.816 -6.351 8.365 1.00 98.12 106 ILE A C 1
ATOM 820 O O . ILE A 1 106 ? 6.102 -6.828 9.461 1.00 98.12 106 ILE A O 1
ATOM 824 N N . GLN A 1 107 ? 6.557 -5.423 7.777 1.00 97.62 107 GLN A N 1
ATOM 825 C CA . GLN A 1 107 ? 7.568 -4.621 8.441 1.00 97.62 107 GLN A CA 1
ATOM 826 C C . GLN A 1 107 ? 6.998 -3.218 8.624 1.00 97.62 107 GLN A C 1
ATOM 828 O O . GLN A 1 107 ? 6.631 -2.561 7.646 1.00 97.62 107 GLN A O 1
ATOM 833 N N . VAL A 1 108 ? 6.937 -2.776 9.880 1.00 96.69 108 VAL A N 1
ATOM 834 C CA . VAL A 1 108 ? 6.366 -1.483 10.258 1.00 96.69 108 VAL A CA 1
ATOM 835 C C . VAL A 1 108 ? 7.478 -0.498 10.605 1.00 96.69 108 VAL A C 1
ATOM 837 O O . VAL A 1 108 ? 8.336 -0.789 11.436 1.00 96.69 108 VAL A O 1
ATOM 840 N N . GLN A 1 109 ? 7.443 0.687 10.001 1.00 93.06 109 GLN A N 1
ATOM 841 C C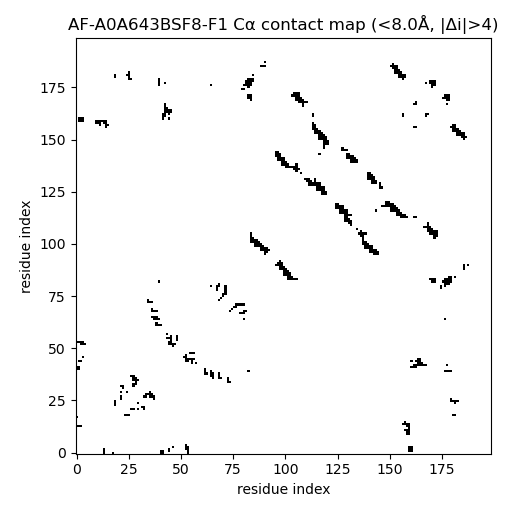A . GLN A 1 109 ? 8.205 1.855 10.449 1.00 93.06 109 GLN A CA 1
ATOM 842 C C . GLN A 1 109 ? 7.210 2.869 11.016 1.00 93.06 109 GLN A C 1
ATOM 844 O O . GLN A 1 109 ? 6.174 3.124 10.406 1.00 93.06 109 GLN A O 1
ATOM 849 N N . ARG A 1 110 ? 7.472 3.440 12.197 1.00 87.56 110 ARG A N 1
ATOM 850 C CA . ARG A 1 110 ? 6.517 4.379 12.808 1.00 87.56 110 ARG A CA 1
ATOM 851 C C . ARG A 1 110 ? 6.374 5.634 11.946 1.00 87.56 110 ARG A C 1
ATOM 853 O O . ARG A 1 110 ? 7.361 6.275 11.601 1.00 87.56 110 ARG A O 1
ATOM 860 N N . HIS A 1 111 ? 5.131 6.000 11.646 1.00 86.94 111 HIS A N 1
ATOM 861 C CA . HIS A 1 111 ? 4.788 7.222 10.926 1.00 86.94 111 HIS A CA 1
ATOM 862 C C . HIS A 1 111 ? 3.457 7.773 11.442 1.00 86.94 111 HIS A C 1
ATOM 864 O O . HIS A 1 111 ? 2.473 7.044 11.550 1.00 86.94 111 HIS A O 1
ATOM 870 N N . ASN A 1 112 ? 3.403 9.071 11.736 1.00 77.25 112 ASN A N 1
ATOM 871 C CA . ASN A 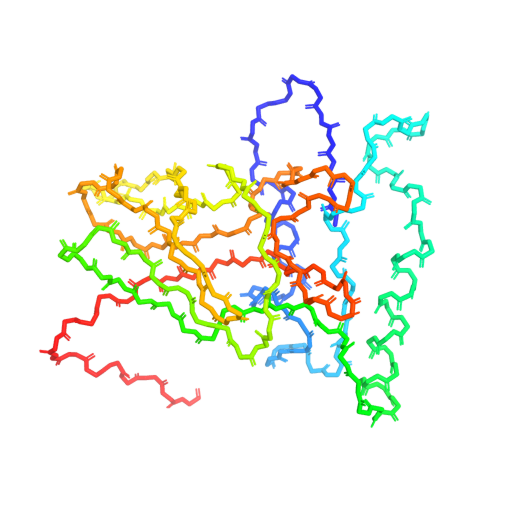1 112 ? 2.321 9.625 12.559 1.00 77.25 112 ASN A CA 1
ATOM 872 C C . ASN A 1 112 ? 1.092 10.104 11.770 1.00 77.25 112 ASN A C 1
ATOM 874 O O . ASN A 1 112 ? 0.075 10.415 12.379 1.00 77.25 112 ASN A O 1
ATOM 878 N N . LYS A 1 113 ? 1.185 10.221 10.437 1.00 84.38 113 LYS A N 1
ATOM 879 C CA . LYS A 1 113 ? 0.175 10.940 9.631 1.00 84.38 113 LYS A CA 1
ATOM 880 C C . LYS A 1 113 ? -0.328 10.215 8.381 1.00 84.38 113 LYS A C 1
ATOM 882 O O . LYS A 1 113 ? -1.097 10.792 7.629 1.00 84.38 113 LYS A O 1
ATOM 887 N N . ILE A 1 114 ? 0.133 8.993 8.108 1.00 95.19 114 ILE A N 1
ATOM 888 C CA . ILE A 1 114 ? -0.213 8.320 6.837 1.00 95.19 114 ILE A CA 1
ATOM 889 C C . ILE A 1 114 ? -1.576 7.624 6.890 1.00 95.19 114 ILE A C 1
ATOM 891 O O . ILE A 1 114 ? -2.177 7.352 5.852 1.00 95.19 114 ILE A O 1
ATOM 895 N N . PHE A 1 115 ? -1.997 7.271 8.103 1.00 97.44 115 PHE A N 1
ATOM 896 C CA . PHE A 1 115 ? -3.278 6.662 8.386 1.00 97.44 115 PHE A CA 1
ATOM 897 C C . PHE A 1 115 ? -4.230 7.751 8.830 1.00 97.44 115 PHE A C 1
ATOM 899 O O . PHE A 1 115 ? -3.894 8.567 9.694 1.00 97.44 115 PHE A O 1
ATOM 906 N N . GLU A 1 116 ? -5.419 7.726 8.254 1.00 96.88 116 GLU A N 1
ATOM 907 C CA . GLU A 1 116 ? -6.492 8.635 8.603 1.00 96.88 116 GLU A CA 1
ATOM 908 C C . GLU A 1 116 ? -7.776 7.840 8.806 1.00 96.88 116 GLU A C 1
ATOM 910 O O . GLU A 1 116 ? -8.024 6.838 8.135 1.00 96.88 116 GLU A O 1
ATOM 915 N N . ILE A 1 117 ? -8.598 8.300 9.734 1.00 96.62 117 ILE A N 1
ATOM 916 C CA . ILE A 1 117 ? -9.917 7.753 10.023 1.00 96.62 117 ILE A CA 1
ATOM 917 C C . ILE A 1 117 ? -10.987 8.786 9.712 1.00 96.62 117 ILE A C 1
ATOM 919 O O . ILE A 1 117 ? -10.794 9.976 9.952 1.00 96.62 117 ILE A O 1
ATOM 923 N N . SER A 1 118 ? -12.118 8.332 9.190 1.00 96.00 118 SER A N 1
ATOM 924 C CA . SER A 1 118 ? -13.290 9.170 8.979 1.00 96.00 118 SER A CA 1
ATOM 925 C C . SER A 1 118 ? -14.136 9.148 10.244 1.00 96.00 118 SER A C 1
ATOM 927 O O . SER A 1 118 ? -14.670 8.102 10.615 1.00 96.00 118 SER A O 1
ATOM 929 N N . CYS A 1 119 ? -14.212 10.290 10.920 1.00 94.44 119 CYS A N 1
ATOM 930 C CA . CYS A 1 119 ? -15.031 10.492 12.106 1.00 94.44 119 CYS A CA 1
ATOM 931 C C . CYS A 1 119 ? -16.245 11.342 11.735 1.00 94.44 119 CYS A C 1
ATOM 933 O O . CYS A 1 119 ? -16.075 12.471 11.265 1.00 94.44 119 CYS A O 1
ATOM 935 N N . CYS A 1 120 ? -17.446 10.802 11.918 1.00 93.25 120 CYS A N 1
ATOM 936 C CA . CYS A 1 120 ? -18.689 11.408 11.461 1.00 93.25 120 CYS A CA 1
ATOM 937 C C . CYS A 1 120 ? -19.588 11.803 12.633 1.00 93.25 120 CYS A C 1
ATOM 939 O O . CYS A 1 120 ? -19.896 10.967 13.483 1.00 93.25 120 CYS A O 1
ATOM 941 N N . SER A 1 121 ? -20.046 13.054 12.622 1.00 89.56 121 SER A N 1
ATOM 942 C CA . SER A 1 121 ? -21.009 13.635 13.561 1.00 89.56 121 SER A CA 1
ATOM 943 C C . SER A 1 121 ? -22.049 14.415 12.757 1.00 89.56 121 SER A C 1
ATOM 945 O O . SER A 1 121 ? -21.670 15.133 11.832 1.00 89.56 121 SER A O 1
ATOM 947 N N . ASP A 1 122 ? -23.341 14.235 13.041 1.00 81.19 122 ASP A N 1
ATOM 948 C CA . ASP A 1 122 ? -24.451 14.967 12.402 1.00 81.19 122 ASP A CA 1
ATOM 949 C C . ASP A 1 122 ? -24.325 15.113 10.868 1.00 81.19 122 ASP A C 1
ATOM 951 O O . ASP A 1 122 ? -24.366 16.207 10.307 1.00 81.19 122 ASP A O 1
ATOM 955 N N . HIS A 1 123 ? -24.136 13.980 10.178 1.00 78.38 123 HIS A N 1
ATOM 956 C CA . HIS A 1 123 ? -23.963 13.870 8.716 1.00 78.38 123 HIS A CA 1
ATOM 957 C C . HIS A 1 123 ? -22.704 14.524 8.122 1.00 78.38 123 HIS A C 1
ATOM 959 O O . HIS A 1 123 ? -22.501 14.460 6.908 1.00 78.38 123 HIS A O 1
ATOM 965 N N . GLN A 1 124 ? -21.825 15.097 8.942 1.00 88.31 124 GLN A N 1
ATOM 966 C CA . GLN A 1 124 ? -20.537 15.627 8.510 1.00 88.31 124 GLN A CA 1
ATOM 967 C C . GLN A 1 124 ? -19.412 14.695 8.942 1.00 88.31 124 GLN A C 1
ATOM 969 O O . GLN A 1 124 ? -19.291 14.332 10.110 1.00 88.31 124 GLN A O 1
ATOM 974 N N . CYS A 1 125 ? -18.558 14.325 7.993 1.00 91.88 125 CYS A N 1
ATOM 975 C CA . CYS A 1 125 ? -17.413 13.460 8.238 1.00 91.88 125 CYS A CA 1
ATOM 976 C C . CYS A 1 125 ? -16.114 14.234 8.049 1.00 91.88 125 CYS A C 1
ATOM 978 O O . CYS A 1 125 ? -15.923 14.914 7.040 1.00 91.88 125 CYS A O 1
ATOM 980 N N . LYS A 1 126 ? -15.194 14.085 9.001 1.00 93.50 126 LYS A N 1
ATOM 981 C CA . LYS A 1 126 ? -13.840 14.640 8.929 1.00 93.50 126 LYS A CA 1
ATOM 982 C C . LYS A 1 126 ? -12.809 13.523 8.959 1.00 93.50 126 LYS A C 1
ATOM 984 O O . LYS A 1 126 ? -12.934 12.577 9.736 1.00 93.50 126 LYS A O 1
ATOM 989 N N . TRP A 1 127 ? -11.776 13.654 8.134 1.00 93.94 127 TRP A N 1
ATOM 990 C CA . TRP A 1 127 ? -10.607 12.785 8.198 1.00 93.94 127 TRP A CA 1
ATOM 991 C C . TRP A 1 127 ? -9.671 13.276 9.303 1.00 93.94 127 TRP A C 1
ATOM 993 O O . TRP A 1 127 ? -9.276 14.441 9.324 1.00 93.94 127 TRP A O 1
ATOM 1003 N N . LEU A 1 128 ? -9.353 12.395 10.248 1.00 95.06 128 LEU A N 1
ATOM 1004 C CA . LEU A 1 128 ? -8.455 12.656 11.371 1.00 95.06 128 LEU A CA 1
ATOM 1005 C C . LEU A 1 128 ? -7.247 11.720 11.288 1.00 95.06 128 LEU A C 1
ATOM 1007 O O . LEU A 1 128 ? -7.430 10.554 10.944 1.00 95.06 128 LEU A O 1
ATOM 1011 N N . PRO A 1 129 ? -6.033 12.159 11.661 1.00 95.62 129 PRO A N 1
ATOM 1012 C CA . PRO A 1 129 ? -4.896 11.256 11.791 1.00 95.62 129 PRO A CA 1
ATOM 1013 C C . PRO A 1 129 ? -5.183 10.126 12.789 1.00 95.62 129 PRO A C 1
ATOM 1015 O O . PRO A 1 129 ? -5.729 10.372 13.870 1.00 95.62 129 PRO A O 1
ATOM 1018 N N . ALA A 1 130 ? -4.762 8.911 12.443 1.00 96.19 130 ALA A N 1
ATOM 1019 C CA . ALA A 1 130 ? -4.833 7.726 13.295 1.00 96.19 130 ALA A CA 1
ATOM 1020 C C . ALA A 1 130 ? -3.416 7.166 13.521 1.00 96.19 130 ALA A C 1
ATOM 1022 O O . ALA A 1 130 ? -2.925 6.378 12.708 1.00 96.19 130 ALA A O 1
ATOM 1023 N N . PR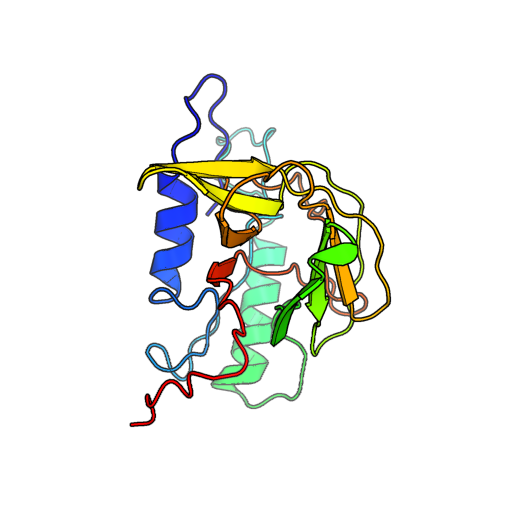O A 1 131 ? -2.705 7.611 14.574 1.00 96.12 131 PRO A N 1
ATOM 1024 C CA . PRO A 1 131 ? -1.338 7.179 14.840 1.00 96.12 131 PRO A CA 1
ATOM 1025 C C . PRO A 1 131 ? -1.237 5.667 15.051 1.00 96.12 131 PRO A C 1
ATOM 1027 O O . PRO A 1 131 ? -2.116 5.053 15.652 1.00 96.12 131 PRO A O 1
ATOM 1030 N N . MET A 1 132 ? -0.132 5.071 14.606 1.00 96.44 132 MET A N 1
ATOM 1031 C CA . MET A 1 132 ? 0.163 3.664 14.882 1.00 96.44 132 MET A CA 1
ATOM 1032 C C . MET A 1 132 ? 0.472 3.464 16.364 1.00 96.44 132 MET A C 1
ATOM 1034 O O . MET A 1 132 ? 1.304 4.178 16.930 1.00 96.44 132 MET A O 1
ATOM 1038 N N . ASP A 1 133 ? -0.151 2.461 16.965 1.00 95.50 133 ASP A N 1
ATOM 1039 C CA . ASP A 1 133 ? -0.007 2.124 18.376 1.00 95.50 133 ASP A CA 1
ATOM 1040 C C . ASP A 1 133 ? 0.960 0.939 18.539 1.00 95.50 133 ASP A C 1
ATOM 1042 O O . ASP A 1 133 ? 2.184 1.128 18.585 1.00 95.50 133 ASP A O 1
ATOM 1046 N N . THR A 1 134 ? 0.423 -0.279 18.541 1.00 95.69 134 THR A N 1
ATOM 1047 C CA . THR A 1 134 ? 1.144 -1.551 18.624 1.00 95.69 134 THR A CA 1
ATOM 1048 C C . THR A 1 134 ? 1.138 -2.280 17.283 1.00 95.69 134 THR A C 1
ATOM 1050 O O . THR A 1 134 ? 0.255 -2.088 16.448 1.00 95.69 134 THR A O 1
ATOM 1053 N N . PHE A 1 135 ? 2.150 -3.111 17.041 1.00 96.81 135 PHE A N 1
ATOM 1054 C CA . PHE A 1 135 ? 2.248 -3.915 15.826 1.00 96.81 135 PHE A CA 1
ATOM 1055 C C . PHE A 1 135 ? 3.011 -5.215 16.076 1.00 96.81 135 PHE A C 1
ATOM 1057 O O . PHE A 1 135 ? 3.816 -5.313 17.001 1.00 96.81 135 PHE A O 1
ATOM 1064 N N . SER A 1 136 ? 2.756 -6.204 15.226 1.00 96.75 136 SER A N 1
ATOM 1065 C CA . SER A 1 136 ? 3.443 -7.495 15.192 1.00 96.75 136 SER A CA 1
ATOM 1066 C C . SER A 1 136 ? 3.821 -7.851 13.751 1.00 96.75 136 SER A C 1
ATOM 1068 O O . SER A 1 136 ? 3.692 -7.030 12.844 1.00 96.75 136 SER A O 1
ATOM 1070 N N . ALA A 1 137 ? 4.251 -9.092 13.517 1.00 96.69 137 ALA A N 1
ATOM 1071 C CA . ALA A 1 137 ? 4.564 -9.579 12.178 1.00 96.69 137 ALA A CA 1
ATOM 1072 C C . ALA A 1 137 ? 3.368 -9.553 11.206 1.00 96.69 137 ALA A C 1
ATOM 1074 O O . ALA A 1 137 ? 3.596 -9.585 10.003 1.00 96.69 137 ALA A O 1
ATOM 1075 N N . GLN A 1 138 ? 2.117 -9.517 11.683 1.00 97.81 138 GLN A N 1
ATOM 1076 C CA . GLN A 1 138 ? 0.912 -9.565 10.832 1.00 97.81 138 GLN A CA 1
ATOM 1077 C C . GLN A 1 138 ? -0.231 -8.658 11.312 1.00 97.81 138 GLN A C 1
ATOM 1079 O O . GLN A 1 138 ? -1.305 -8.650 10.709 1.00 97.81 138 GLN A O 1
ATOM 1084 N N . THR A 1 139 ? -0.032 -7.890 12.384 1.00 98.00 139 THR A N 1
ATOM 1085 C CA . THR A 1 139 ? -1.061 -6.995 12.926 1.00 98.00 139 THR A CA 1
ATOM 1086 C C . THR A 1 139 ? -0.531 -5.587 13.130 1.00 98.00 139 THR A C 1
ATOM 1088 O O . THR A 1 139 ? 0.636 -5.392 13.469 1.00 98.00 139 THR A O 1
ATOM 1091 N N . LEU A 1 140 ? -1.407 -4.605 12.941 1.00 97.88 140 LEU A N 1
ATOM 1092 C CA . LEU A 1 140 ? -1.160 -3.200 13.241 1.00 97.88 140 LEU A CA 1
ATOM 1093 C C . LEU A 1 140 ? -2.397 -2.615 13.919 1.00 97.88 140 LEU A C 1
ATOM 1095 O O . LEU A 1 140 ? -3.470 -2.586 13.320 1.00 97.88 140 LEU A O 1
ATOM 1099 N N . ALA A 1 141 ? -2.235 -2.101 15.131 1.00 97.44 141 ALA A N 1
ATOM 1100 C CA . ALA A 1 141 ? -3.255 -1.327 15.815 1.00 97.44 141 ALA A CA 1
ATOM 1101 C C . ALA A 1 141 ? -3.053 0.169 15.547 1.00 97.44 141 ALA A C 1
ATOM 1103 O O . ALA A 1 141 ? -1.942 0.697 15.647 1.00 97.44 141 ALA A O 1
ATOM 1104 N N . LEU A 1 142 ? -4.141 0.861 15.224 1.00 97.56 142 LEU A N 1
ATOM 1105 C CA . LEU A 1 142 ? -4.192 2.313 15.100 1.00 97.56 142 LEU A CA 1
ATOM 1106 C C . LEU A 1 142 ? -4.941 2.896 16.294 1.00 97.56 142 LEU A C 1
ATOM 1108 O O . LEU A 1 142 ? -5.990 2.386 16.684 1.00 97.56 142 LEU A O 1
ATOM 1112 N N . ASN A 1 143 ? -4.428 3.986 16.850 1.00 96.38 143 ASN A N 1
ATOM 1113 C CA . ASN A 1 143 ? -5.108 4.744 17.886 1.00 96.38 143 ASN A CA 1
ATOM 1114 C C . ASN A 1 143 ? -6.195 5.617 17.251 1.00 96.38 143 ASN A C 1
ATOM 1116 O O . ASN A 1 143 ? -5.900 6.491 16.433 1.00 96.38 143 ASN A O 1
ATOM 1120 N N . VAL A 1 144 ? -7.447 5.380 17.647 1.00 96.25 144 VAL A N 1
ATOM 1121 C CA . VAL A 1 144 ? -8.626 6.079 17.110 1.00 96.25 144 VAL A CA 1
ATOM 1122 C C . VAL A 1 144 ? -9.340 6.941 18.152 1.00 96.25 144 VAL A C 1
ATOM 1124 O O . VAL A 1 144 ? -10.421 7.457 17.888 1.00 96.25 144 VAL A O 1
ATOM 1127 N N . LYS A 1 145 ? -8.715 7.175 19.317 1.00 95.06 145 LYS A N 1
ATOM 1128 C CA . LYS A 1 145 ? -9.279 7.970 20.430 1.00 95.06 145 LYS A CA 1
ATOM 1129 C C . LYS A 1 145 ? -9.541 9.437 20.072 1.00 95.06 145 LYS A C 1
ATOM 1131 O O . LYS A 1 145 ? -10.252 10.133 20.792 1.00 95.06 145 LYS A O 1
ATOM 1136 N N . SER A 1 146 ? -8.952 9.924 18.980 1.00 93.06 146 SER A N 1
ATOM 1137 C CA . SER A 1 146 ? -9.229 11.253 18.430 1.00 93.06 146 SER A CA 1
ATOM 1138 C C . SER A 1 146 ? -10.654 11.377 17.877 1.00 93.06 146 SER A C 1
ATOM 1140 O O . SER A 1 146 ? -11.177 12.491 17.815 1.00 93.06 146 SER A O 1
ATOM 1142 N N . CYS A 1 147 ? -11.297 10.263 17.512 1.00 93.69 147 CYS A N 1
ATOM 1143 C CA . CYS A 1 147 ? -12.695 10.230 17.113 1.00 93.69 147 CYS A CA 1
ATOM 1144 C C . CYS A 1 147 ? -13.589 9.948 18.324 1.00 93.69 147 CYS A C 1
ATOM 1146 O O . CYS A 1 147 ? -13.529 8.871 18.910 1.00 93.69 147 CYS A O 1
ATOM 1148 N N . ARG A 1 148 ? -14.407 10.936 18.701 1.00 88.88 148 ARG A N 1
ATOM 1149 C CA . ARG A 1 148 ? -15.414 10.804 19.769 1.00 88.88 148 ARG A CA 1
ATOM 1150 C C . ARG A 1 148 ? -16.800 10.435 19.238 1.00 88.88 148 ARG A C 1
ATOM 1152 O O . ARG A 1 148 ? -17.661 10.061 20.023 1.00 88.88 148 ARG A O 1
ATOM 1159 N N . ASP A 1 149 ? -16.990 10.566 17.929 1.00 88.38 149 ASP A N 1
ATOM 1160 C CA . ASP A 1 149 ? -18.245 10.309 17.234 1.00 88.38 149 ASP A CA 1
ATOM 1161 C C . ASP A 1 149 ? -18.213 8.941 16.524 1.00 88.38 149 ASP A C 1
ATOM 1163 O O . ASP A 1 149 ? -17.471 8.033 16.906 1.00 88.38 149 ASP A O 1
ATOM 1167 N N . SER A 1 150 ? -19.016 8.776 15.468 1.00 90.81 150 SER A N 1
ATOM 1168 C CA . SER A 1 150 ? -19.078 7.532 14.705 1.00 90.81 150 SER A CA 1
ATOM 1169 C C . SER A 1 150 ? -17.843 7.357 13.819 1.00 90.81 150 SER A C 1
ATOM 1171 O O . SER A 1 150 ? -17.586 8.150 12.911 1.00 90.81 150 SER A O 1
ATOM 1173 N N . LEU A 1 151 ? -17.078 6.294 14.065 1.00 94.12 151 LEU A N 1
ATOM 1174 C CA . LEU A 1 151 ? -15.931 5.912 13.248 1.00 94.12 151 LEU A CA 1
ATOM 1175 C C . LEU A 1 151 ? -16.405 5.175 11.983 1.00 94.12 151 LEU A C 1
ATOM 1177 O O . LEU A 1 151 ? -16.750 3.998 12.040 1.00 94.12 151 LEU A O 1
ATOM 1181 N N . ALA A 1 152 ? -16.415 5.856 10.837 1.00 94.25 152 ALA A N 1
ATOM 1182 C CA . ALA A 1 152 ? -17.040 5.347 9.614 1.00 94.25 152 ALA A CA 1
ATOM 1183 C C . ALA A 1 152 ? -16.076 4.619 8.664 1.00 94.25 152 ALA A C 1
ATOM 1185 O O . ALA A 1 152 ? -16.475 3.689 7.960 1.00 94.25 152 ALA A O 1
ATOM 1186 N N . ALA A 1 153 ? -14.812 5.042 8.597 1.00 96.12 153 ALA A N 1
ATOM 1187 C CA . ALA A 1 153 ? -13.845 4.493 7.648 1.00 96.12 153 ALA A CA 1
ATOM 1188 C C . ALA A 1 153 ? -12.398 4.698 8.104 1.00 96.12 153 ALA A C 1
ATOM 1190 O O . ALA A 1 153 ? -12.112 5.534 8.959 1.00 96.12 153 ALA A O 1
ATOM 1191 N N . VAL A 1 154 ? -11.478 3.969 7.480 1.00 97.50 154 VAL A N 1
ATOM 1192 C CA . VAL A 1 154 ? -10.028 4.142 7.603 1.00 97.50 154 VAL A CA 1
ATOM 1193 C C . VAL A 1 154 ? -9.396 4.176 6.220 1.00 97.50 154 VAL A C 1
ATOM 1195 O O . VAL A 1 154 ? -9.830 3.470 5.310 1.00 97.50 154 VAL A O 1
ATOM 1198 N N . ARG A 1 155 ? -8.348 4.982 6.061 1.00 97.31 155 ARG A N 1
ATOM 1199 C CA . ARG A 1 155 ? -7.583 5.085 4.823 1.00 97.31 155 ARG A CA 1
ATOM 1200 C C . ARG A 1 155 ? -6.081 5.174 5.089 1.00 97.31 155 ARG A C 1
ATOM 1202 O O . ARG A 1 155 ? -5.650 5.649 6.139 1.00 97.31 155 ARG A O 1
ATOM 1209 N N . TYR A 1 156 ? -5.289 4.703 4.131 1.00 97.38 156 TYR A N 1
ATOM 1210 C CA . TYR A 1 156 ? -3.826 4.671 4.180 1.00 97.38 156 TYR A CA 1
ATOM 1211 C C . TYR A 1 156 ? -3.222 5.313 2.932 1.00 97.38 156 TYR A C 1
ATOM 1213 O O . TYR A 1 156 ? -3.611 4.975 1.814 1.00 97.38 156 TYR A O 1
ATOM 1221 N N . ALA A 1 157 ? -2.237 6.194 3.125 1.00 95.44 157 ALA A N 1
ATOM 1222 C CA . ALA A 1 157 ? -1.462 6.830 2.055 1.00 95.44 157 ALA A CA 1
ATOM 1223 C C . ALA A 1 157 ? -2.312 7.667 1.072 1.00 95.44 157 ALA A C 1
ATOM 1225 O O . ALA A 1 157 ? -2.039 7.711 -0.133 1.00 95.44 157 ALA A O 1
ATOM 1226 N N . TRP A 1 158 ? -3.319 8.365 1.609 1.00 94.62 158 TRP A N 1
ATOM 1227 C CA . TRP A 1 158 ? -4.285 9.199 0.878 1.00 94.62 158 TRP A CA 1
ATOM 1228 C C . TRP A 1 158 ? -3.880 10.667 0.724 1.00 94.62 158 TRP A C 1
ATOM 1230 O O . TRP A 1 158 ? -4.722 11.523 0.490 1.00 94.62 158 TRP A O 1
ATOM 1240 N N . THR A 1 159 ? -2.587 10.972 0.793 1.00 91.06 159 THR A N 1
ATOM 1241 C CA . THR A 1 159 ? -2.069 12.293 0.425 1.00 91.06 159 THR A CA 1
ATOM 1242 C C . THR A 1 159 ? -1.376 12.237 -0.939 1.00 91.06 159 THR A C 1
ATOM 1244 O O . THR A 1 159 ? -1.000 11.167 -1.438 1.00 91.06 159 THR A O 1
ATOM 1247 N N . ALA A 1 160 ? -1.181 13.407 -1.555 1.00 86.31 160 ALA A N 1
ATOM 1248 C CA . ALA A 1 160 ? -0.410 13.539 -2.793 1.00 86.31 160 ALA A CA 1
ATOM 1249 C C . ALA A 1 160 ? 1.003 12.941 -2.665 1.00 86.31 160 ALA A C 1
ATOM 1251 O O . ALA A 1 160 ? 1.461 12.271 -3.591 1.00 86.31 160 ALA A O 1
ATOM 1252 N N . TRP A 1 161 ? 1.625 13.122 -1.494 1.00 88.00 161 TRP A N 1
ATOM 1253 C CA . TRP A 1 161 ? 2.958 12.643 -1.133 1.00 88.00 161 TRP A CA 1
ATOM 1254 C C . TRP A 1 161 ? 2.910 11.925 0.228 1.00 88.00 161 TRP A C 1
ATOM 1256 O O . TRP A 1 161 ? 3.063 12.564 1.273 1.00 88.00 161 TRP A O 1
ATOM 1266 N N . PRO A 1 162 ? 2.625 10.612 0.247 1.00 90.50 162 PRO A N 1
ATOM 1267 C CA . PRO A 1 162 ? 2.329 9.889 1.486 1.00 90.50 162 PRO A CA 1
ATOM 1268 C C . PRO A 1 162 ? 3.554 9.588 2.351 1.00 90.50 162 PRO A C 1
ATOM 1270 O O . PRO A 1 162 ? 3.409 9.428 3.561 1.00 90.50 162 PRO A O 1
ATOM 1273 N N . CYS A 1 163 ? 4.741 9.502 1.751 1.00 91.94 163 CYS A N 1
ATOM 1274 C CA . CYS A 1 163 ? 5.993 9.215 2.439 1.00 91.94 163 CYS A CA 1
ATOM 1275 C C . CYS A 1 163 ? 7.196 9.640 1.585 1.00 91.94 163 CYS A C 1
ATOM 1277 O O . CYS A 1 163 ? 7.071 9.863 0.379 1.00 91.94 163 CYS A O 1
ATOM 1279 N N . GLU A 1 164 ? 8.363 9.729 2.220 1.00 90.94 164 GLU A N 1
ATOM 1280 C CA . GLU A 1 164 ? 9.632 9.981 1.536 1.00 90.94 164 GLU A CA 1
ATOM 1281 C C . GLU A 1 164 ? 10.181 8.722 0.847 1.00 90.94 164 GLU A C 1
ATOM 1283 O O . GLU A 1 164 ? 9.687 7.607 1.047 1.00 90.94 164 GLU A O 1
ATOM 1288 N N . TYR A 1 165 ? 11.215 8.916 0.022 1.00 92.81 165 TYR A N 1
ATOM 1289 C CA . TYR A 1 165 ? 11.844 7.869 -0.782 1.00 92.81 165 TYR A CA 1
ATOM 1290 C C . TYR A 1 165 ? 12.187 6.618 0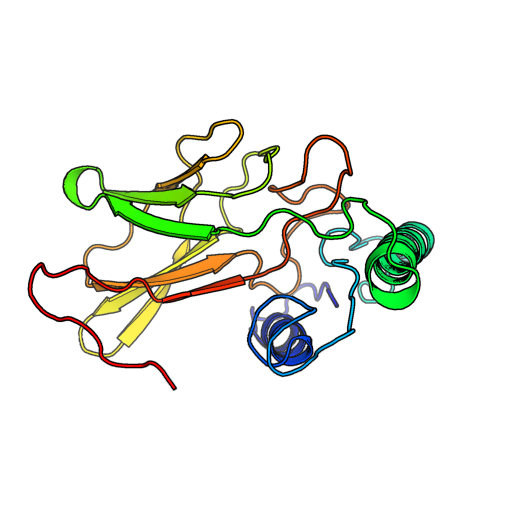.043 1.00 92.81 165 TYR A C 1
ATOM 1292 O O . TYR A 1 165 ? 13.048 6.656 0.921 1.00 92.81 165 TYR A O 1
ATOM 1300 N N . LYS A 1 166 ? 11.516 5.500 -0.256 1.00 93.69 166 LYS A N 1
ATOM 1301 C CA . LYS A 1 166 ? 11.621 4.200 0.427 1.00 93.69 166 LYS A CA 1
ATOM 1302 C C . LYS A 1 166 ? 11.402 4.272 1.948 1.00 93.69 166 LYS A C 1
ATOM 1304 O O . LYS A 1 166 ? 11.790 3.363 2.676 1.00 93.69 166 LYS A O 1
ATOM 1309 N N . GLN A 1 167 ? 10.677 5.284 2.427 1.00 93.88 167 GLN A N 1
ATOM 1310 C CA . GLN A 1 167 ? 10.372 5.525 3.845 1.00 93.88 167 GLN A CA 1
ATOM 1311 C C . GLN A 1 167 ? 8.870 5.451 4.160 1.00 93.88 167 GLN A C 1
ATOM 1313 O O . GLN A 1 167 ? 8.391 6.001 5.151 1.00 93.88 167 GLN A O 1
ATOM 1318 N N . CYS A 1 168 ? 8.093 4.765 3.322 1.00 95.50 168 CYS A N 1
ATOM 1319 C CA . CYS A 1 168 ? 6.737 4.396 3.694 1.00 95.50 168 CYS A CA 1
ATOM 1320 C C . CYS A 1 168 ? 6.717 3.456 4.911 1.00 95.50 168 CYS A C 1
ATOM 1322 O O . CYS A 1 168 ? 7.646 2.693 5.141 1.00 95.50 168 CYS A O 1
ATOM 1324 N N . PRO A 1 169 ? 5.660 3.476 5.723 1.00 95.62 169 PRO A N 1
ATOM 1325 C CA . PRO A 1 169 ? 5.689 2.759 6.988 1.00 95.62 169 PRO A CA 1
ATOM 1326 C C . PRO A 1 169 ? 5.348 1.278 6.900 1.00 95.62 169 PRO A C 1
ATOM 1328 O O . PRO A 1 169 ? 5.485 0.593 7.903 1.00 95.62 169 PRO A O 1
ATOM 1331 N N . LEU A 1 170 ? 4.885 0.782 5.752 1.00 97.19 170 LEU A N 1
ATOM 1332 C CA . LEU A 1 170 ? 4.482 -0.610 5.598 1.00 97.19 170 LEU A CA 1
ATOM 1333 C C . LEU A 1 170 ? 5.129 -1.225 4.369 1.00 97.19 170 LEU A C 1
ATOM 1335 O O . LEU A 1 170 ? 4.861 -0.807 3.241 1.00 97.19 170 LEU A O 1
ATOM 1339 N N . TYR A 1 171 ? 5.928 -2.259 4.609 1.00 98.12 171 TYR A N 1
ATOM 1340 C CA . TYR A 1 171 ? 6.531 -3.092 3.576 1.00 98.12 171 TYR A CA 1
ATOM 1341 C C . TYR A 1 171 ? 6.357 -4.566 3.903 1.00 98.12 171 TYR A C 1
ATOM 1343 O O . TYR A 1 171 ? 6.237 -4.952 5.062 1.00 98.12 171 TYR A O 1
ATOM 1351 N N . HIS A 1 172 ? 6.416 -5.407 2.880 1.00 97.94 172 HIS A N 1
ATOM 1352 C CA . HIS A 1 172 ? 6.704 -6.819 3.079 1.00 97.94 172 HIS A CA 1
ATOM 1353 C C . HIS A 1 172 ? 8.198 -6.975 3.441 1.00 97.94 172 HIS A C 1
ATOM 1355 O O . HIS A 1 172 ? 9.041 -6.497 2.678 1.00 97.94 172 HIS A O 1
ATOM 1361 N N . PRO A 1 173 ? 8.566 -7.679 4.531 1.00 97.12 173 PRO A N 1
ATOM 1362 C CA . PRO A 1 173 ? 9.938 -7.695 5.057 1.00 97.12 173 PRO A CA 1
ATOM 1363 C C . PRO A 1 173 ? 10.974 -8.267 4.080 1.00 97.12 173 PRO A C 1
ATOM 1365 O O . PRO A 1 173 ? 12.081 -7.755 3.984 1.00 97.12 173 PRO A O 1
ATOM 1368 N N . THR A 1 174 ? 10.626 -9.315 3.326 1.00 95.69 174 THR A N 1
ATOM 1369 C CA . THR A 1 174 ? 11.575 -9.969 2.402 1.00 95.69 174 THR A CA 1
ATOM 1370 C C . THR A 1 174 ? 11.588 -9.365 0.997 1.00 95.69 174 THR A C 1
ATOM 1372 O O . THR A 1 174 ? 12.653 -9.104 0.453 1.00 95.69 174 THR A O 1
ATOM 1375 N N . SER A 1 175 ? 10.423 -9.150 0.375 1.00 96.06 175 SER A N 1
ATOM 1376 C CA . SER A 1 175 ? 10.347 -8.609 -0.989 1.00 96.06 175 SER A CA 1
ATOM 1377 C C . SER A 1 175 ? 10.555 -7.092 -1.061 1.00 96.06 175 SER A C 1
ATOM 1379 O O . SER A 1 175 ? 10.704 -6.561 -2.161 1.00 96.06 175 SER A O 1
ATOM 1381 N N . ALA A 1 176 ? 10.534 -6.394 0.084 1.00 96.56 176 ALA A N 1
ATOM 1382 C CA . ALA A 1 176 ? 10.599 -4.936 0.192 1.00 96.56 176 ALA A CA 1
ATOM 1383 C C . ALA A 1 176 ? 9.521 -4.203 -0.638 1.00 96.56 176 ALA A C 1
ATOM 1385 O O . ALA A 1 176 ? 9.697 -3.053 -1.052 1.00 96.56 176 ALA A O 1
ATOM 1386 N N . LEU A 1 177 ? 8.390 -4.867 -0.904 1.00 97.88 177 LEU A N 1
ATOM 1387 C CA . LEU A 1 177 ? 7.259 -4.274 -1.612 1.00 97.88 177 LEU A CA 1
ATOM 1388 C C . LEU A 1 177 ? 6.404 -3.439 -0.646 1.00 97.88 177 LEU A C 1
ATOM 1390 O O . LEU A 1 177 ? 5.999 -3.968 0.393 1.00 97.88 177 LEU A O 1
ATOM 1394 N N . PRO A 1 178 ? 6.123 -2.159 -0.958 1.00 97.50 178 PRO A N 1
ATOM 1395 C CA . PRO A 1 178 ? 5.319 -1.290 -0.103 1.00 97.50 178 PRO A CA 1
ATOM 1396 C C . PRO A 1 178 ? 3.846 -1.691 -0.133 1.00 97.50 178 PRO A C 1
ATOM 1398 O O . PRO A 1 178 ? 3.333 -2.117 -1.172 1.00 97.50 178 PRO A O 1
ATOM 1401 N N . ALA A 1 179 ? 3.149 -1.475 0.982 1.00 97.06 179 ALA A N 1
ATOM 1402 C CA . ALA A 1 179 ? 1.694 -1.546 1.009 1.00 97.06 179 ALA A CA 1
ATOM 1403 C C . ALA A 1 179 ? 1.097 -0.543 -0.001 1.00 97.06 179 ALA A C 1
ATOM 1405 O O . ALA A 1 179 ? 1.521 0.619 -0.034 1.00 97.06 179 ALA A O 1
ATOM 1406 N N . PRO A 1 180 ? 0.128 -0.943 -0.841 1.00 96.00 180 PRO A N 1
ATOM 1407 C CA . PRO A 1 180 ? -0.607 0.006 -1.665 1.00 96.00 180 PRO A CA 1
ATOM 1408 C C . PRO A 1 180 ? -1.523 0.887 -0.797 1.00 96.00 180 PRO A C 1
ATOM 1410 O O . PRO A 1 180 ? -1.935 0.479 0.291 1.00 96.00 180 PRO A O 1
ATOM 1413 N N . PRO A 1 181 ? -1.891 2.084 -1.279 1.00 95.38 181 PRO A N 1
ATOM 1414 C CA . PRO A 1 181 ? -2.945 2.885 -0.668 1.00 95.38 181 PRO A CA 1
ATOM 1415 C C . PRO A 1 181 ? -4.266 2.125 -0.638 1.00 95.38 181 PRO A C 1
ATOM 1417 O O . PRO A 1 181 ? -4.623 1.455 -1.606 1.00 95.38 181 PRO A O 1
ATOM 1420 N N . PHE A 1 182 ? -5.004 2.263 0.457 1.00 95.88 182 PHE A N 1
ATOM 1421 C CA . PHE A 1 182 ? -6.318 1.649 0.597 1.00 95.88 182 PHE A CA 1
ATOM 1422 C C . PHE A 1 182 ? -7.284 2.574 1.328 1.00 95.88 182 PHE A C 1
ATOM 1424 O O . PHE A 1 182 ? -6.876 3.506 2.022 1.00 95.88 18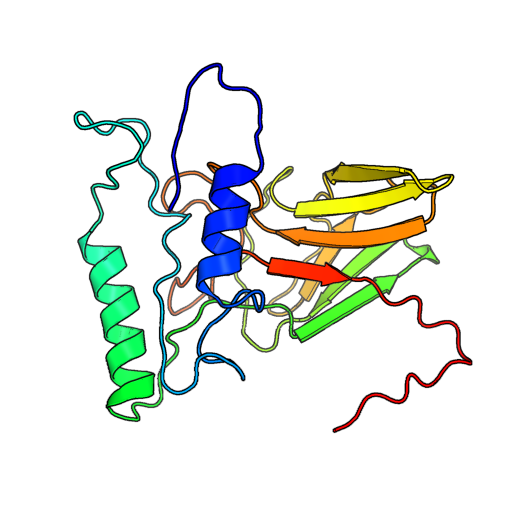2 PHE A O 1
ATOM 1431 N N . THR A 1 183 ? -8.574 2.307 1.169 1.00 96.06 183 THR A N 1
ATOM 1432 C CA . THR A 1 183 ? -9.648 2.842 2.007 1.00 96.06 183 THR A CA 1
ATOM 1433 C C . THR A 1 183 ? -10.622 1.712 2.317 1.00 96.06 183 THR A C 1
ATOM 1435 O O . THR A 1 183 ? -10.804 0.814 1.494 1.00 96.06 183 THR A O 1
ATOM 1438 N N . ALA A 1 184 ? -11.204 1.717 3.510 1.00 95.00 184 ALA A N 1
ATOM 1439 C CA . ALA A 1 184 ? -12.147 0.702 3.949 1.00 95.00 184 ALA A CA 1
ATOM 1440 C C . ALA A 1 184 ? -13.187 1.305 4.892 1.00 95.00 184 ALA A C 1
ATOM 1442 O O . ALA A 1 184 ? -12.848 2.053 5.811 1.00 95.00 184 ALA A O 1
ATOM 1443 N N . PHE A 1 185 ? -14.451 0.941 4.682 1.00 93.56 185 PHE A N 1
ATOM 1444 C CA . PHE A 1 185 ? -15.529 1.273 5.603 1.00 93.56 185 PHE A CA 1
ATOM 1445 C C . PHE A 1 185 ? -15.488 0.348 6.813 1.00 93.56 185 PHE A C 1
ATOM 1447 O O . PHE A 1 185 ? -15.293 -0.862 6.685 1.00 93.56 185 PHE A O 1
ATOM 1454 N N . ILE A 1 186 ? -15.689 0.924 7.990 1.00 90.06 186 ILE A N 1
ATOM 1455 C CA . ILE A 1 186 ? -15.753 0.182 9.241 1.00 90.06 186 ILE A CA 1
ATOM 1456 C C . ILE A 1 186 ? -17.216 -0.184 9.436 1.00 90.06 186 ILE A C 1
ATOM 1458 O O . ILE A 1 186 ? -18.051 0.638 9.802 1.00 90.06 186 ILE A O 1
ATOM 1462 N N . THR A 1 187 ? -17.555 -1.431 9.128 1.00 72.38 187 THR A N 1
ATOM 1463 C CA . THR A 1 187 ? -18.878 -1.949 9.455 1.00 72.38 187 THR A CA 1
ATOM 1464 C C . THR A 1 187 ? -18.930 -2.146 10.963 1.00 72.38 187 THR A C 1
ATOM 1466 O O . THR A 1 187 ? -18.248 -3.033 11.481 1.00 72.38 187 THR A O 1
ATOM 1469 N N . ASN A 1 188 ? -19.734 -1.348 11.669 1.00 54.62 188 ASN A N 1
ATOM 1470 C CA . ASN A 1 188 ? -20.119 -1.677 13.036 1.00 54.62 188 ASN A CA 1
ATOM 1471 C C . ASN A 1 188 ? -20.716 -3.086 13.004 1.00 54.62 188 ASN A C 1
ATOM 1473 O O . ASN A 1 188 ? -21.805 -3.283 12.462 1.00 54.62 188 ASN A O 1
ATOM 1477 N N . GLN A 1 189 ? -20.015 -4.078 13.554 1.00 42.56 189 GLN A N 1
ATOM 1478 C CA . GLN A 1 189 ? -20.661 -5.334 13.898 1.00 42.56 189 GLN A CA 1
ATOM 1479 C C . GLN A 1 189 ? -21.563 -5.053 15.097 1.00 42.56 189 GLN A C 1
ATOM 1481 O O . GLN A 1 189 ? -21.220 -5.335 16.238 1.00 42.56 189 GLN A O 1
ATOM 1486 N N . ILE A 1 190 ? -22.727 -4.460 14.837 1.00 36.62 190 ILE A N 1
ATOM 1487 C CA . ILE A 1 190 ? -23.859 -4.628 15.735 1.00 36.62 190 ILE A CA 1
ATOM 1488 C C . ILE A 1 190 ? -24.209 -6.119 15.622 1.00 36.62 190 ILE A C 1
ATOM 1490 O O . ILE A 1 190 ? -24.479 -6.578 14.503 1.00 36.62 190 ILE A O 1
ATOM 1494 N N . PRO A 1 191 ? -24.178 -6.906 16.713 1.00 32.56 191 PRO A N 1
ATOM 1495 C CA . PRO A 1 191 ? -24.610 -8.295 16.674 1.00 32.56 191 PRO A CA 1
ATOM 1496 C C . PRO A 1 191 ? -26.109 -8.315 16.346 1.00 32.56 191 PRO A C 1
ATOM 1498 O O . PRO A 1 191 ? -26.949 -8.145 17.221 1.00 32.56 191 PRO A O 1
ATOM 1501 N N . GLY A 1 192 ? -26.454 -8.444 15.061 1.00 34.47 192 GLY A N 1
ATOM 1502 C CA . GLY A 1 192 ? -27.856 -8.469 14.639 1.00 34.47 192 GLY A CA 1
ATOM 1503 C C . GLY A 1 192 ? -28.161 -8.264 13.156 1.00 34.47 192 GLY A C 1
ATOM 1504 O O . GLY A 1 192 ? -29.224 -8.701 12.726 1.00 34.47 192 GLY A O 1
ATOM 1505 N N . TYR A 1 193 ? -27.278 -7.679 12.336 1.00 28.47 193 TYR A N 1
ATOM 1506 C CA . TYR A 1 193 ? -27.625 -7.414 10.930 1.00 28.47 193 TYR A CA 1
ATOM 1507 C C . TYR A 1 193 ? -26.711 -8.147 9.942 1.00 28.47 193 TYR A C 1
ATOM 1509 O O . TYR A 1 193 ? -25.651 -7.668 9.544 1.00 28.47 193 TYR A O 1
ATOM 1517 N N . ARG A 1 194 ? -27.143 -9.346 9.527 1.00 33.22 194 ARG A N 1
ATOM 1518 C CA . ARG A 1 194 ? -26.580 -10.053 8.369 1.00 33.22 194 ARG A CA 1
ATOM 1519 C C . ARG A 1 194 ? -26.879 -9.239 7.108 1.00 33.22 194 ARG A C 1
ATOM 1521 O O . ARG A 1 194 ? -27.996 -9.282 6.598 1.00 33.22 194 ARG A O 1
ATOM 1528 N N . SER A 1 195 ? -25.877 -8.537 6.583 1.00 31.34 195 SER A N 1
ATOM 1529 C CA . SER A 1 195 ? -25.955 -7.984 5.233 1.00 31.34 195 SER A CA 1
ATOM 1530 C C . SER A 1 195 ? -25.992 -9.135 4.224 1.00 31.34 195 SER A C 1
ATOM 1532 O O . SER A 1 195 ? -25.025 -9.878 4.058 1.00 31.34 195 SER A O 1
ATOM 1534 N N . LYS A 1 196 ? -27.147 -9.308 3.577 1.00 40.03 196 LYS A N 1
ATOM 1535 C CA . LYS A 1 196 ? -27.286 -10.098 2.356 1.00 40.03 196 LYS A CA 1
ATOM 1536 C C . LYS A 1 196 ? -26.721 -9.279 1.200 1.00 40.03 196 LYS A C 1
ATOM 1538 O O . LYS A 1 196 ? -27.465 -8.511 0.605 1.00 40.03 196 LYS A O 1
ATOM 1543 N N . VAL A 1 197 ? -25.462 -9.491 0.836 1.00 30.56 197 VAL A N 1
ATOM 1544 C CA . VAL A 1 197 ? -25.023 -9.254 -0.546 1.00 30.56 197 VAL A CA 1
ATOM 1545 C C . VAL A 1 197 ? -24.040 -10.351 -0.937 1.00 30.56 197 VAL A C 1
ATOM 1547 O O . VAL A 1 197 ? -22.840 -10.267 -0.707 1.00 30.56 197 VAL A O 1
ATOM 1550 N N . ALA A 1 198 ? -24.602 -11.409 -1.512 1.00 30.47 198 ALA A N 1
ATOM 1551 C CA . ALA A 1 198 ? -23.916 -12.317 -2.410 1.00 30.47 198 ALA A CA 1
ATOM 1552 C C . ALA A 1 198 ? -24.771 -12.385 -3.677 1.00 30.47 198 ALA A C 1
ATOM 1554 O O . ALA A 1 198 ? -25.909 -12.860 -3.614 1.00 30.47 198 ALA A O 1
ATOM 1555 N N . LYS A 1 199 ? -24.238 -11.851 -4.775 1.00 28.22 199 LYS A N 1
ATOM 1556 C CA . LYS A 1 199 ? -24.342 -12.354 -6.147 1.00 28.22 199 LYS A CA 1
ATOM 1557 C C . LYS A 1 199 ? -23.423 -11.533 -7.039 1.00 28.22 199 LYS A C 1
ATOM 1559 O O . LYS A 1 199 ? -23.456 -10.292 -6.904 1.00 28.22 199 LYS A O 1
#

Secondary structure (DSSP, 8-state):
-----TT----THHHHHHHHTTTTSSSSS-SSSTT------TT---TT-TT-TTS-S-HHHHHHHHHHHHHHHTS---S--S---EEEEEEEGGGTEEEEEESS--EE---SSSEEEEEEETTEEEEEE--EEEE-SSEEEEE-TT--SEEEEEEES-SSS-SSTT--SEE-TTT-PBPPPEEEE-----TT-------

Organism: Balaenoptera physalus (NCBI:txid9770)

Radius of gyration: 17.51 Å; Cα contacts (8 Å, |Δi|>4): 393; chains: 1; bounding box: 44×44×42 Å

InterPro domains:
  IPR039329 Sialate O-acetylesterase [PTHR22901] (1-184)
  IPR060589 Sialate O-acetylesterase, C-terminal domain [PF28112] (97-184)

Solvent-accessible surface area (backbone atoms only — not comparable to full-atom values): 11299 Å² total; per-residue (Å²): 118,40,44,68,63,88,92,58,77,95,55,56,63,52,31,50,54,55,32,54,76,33,79,70,67,43,46,57,55,38,96,90,43,67,90,39,62,60,51,76,52,48,32,48,41,29,84,82,35,95,81,39,28,69,48,46,80,62,50,64,62,46,51,49,35,36,49,39,21,44,39,32,63,78,66,66,42,94,66,86,45,70,36,40,54,71,74,43,79,45,79,42,69,96,77,32,32,37,40,33,35,33,86,42,55,44,36,79,47,96,58,67,68,39,29,32,29,32,30,33,52,96,94,45,71,44,81,40,67,26,33,67,68,54,72,54,57,39,37,41,28,26,40,44,68,84,48,86,56,47,69,47,29,42,33,33,45,64,44,34,63,48,32,51,60,80,55,50,39,43,26,19,72,85,80,63,29,48,40,57,47,42,72,46,74,50,76,78,82,58,95,81,72,84,80,87,83,86,132

Mean predicted aligned error: 6.73 Å

Foldseek 3Di:
DFFDDPPDDWDLVQLVVCCVVCVNALAPPDPVNALDHAADCLQQFDCPPPVHRVDRPPVVSRVVLVVLSCCCRVVVDPDDSAWWDFPDWDDPPVVQKIKTFTPAFKAFDWDFAFKWWWADDPNDTDTDTFGWDDDDRGMTITRRVVRPHDGFKMWGRSTSRRAYRLGGGIGRPPVSGGHGIHMDTHPPPPVPDDDDDDD